Protein AF-P75162-F1 (afdb_monomer)

Organism: Mycoplasma pneumoniae (strain ATCC 29342 / M129 / Subtype 1) (NCBI:txid272634)

Radius of gyration: 34.62 Å; Cα contacts (8 Å, |Δi|>4): 437; chains: 1; bounding box: 95×52×72 Å

InterPro domains:
  IPR058987 MPN635, N-terminal domain [PF25856] (25-117)

Mean predicted aligned error: 15.31 Å

Secondary structure (DSSP, 8-state):
-------------------S--HHHHHHHHTTBGGG-SSEEEEEE-SSEEEEEESS-S-EEEEETTEEEEEETT-SSEEEESS--HHHHHHTTS--SS--HHHHHHHHHHHHHHH-STT-HHHHHHHHHTTTTSTTTGGG-HHHHHHHHHH-SS-EEEEETT-TTHHHHHHHHHTTTGGG-EEEEE-HHHHHHHHTSHHHHTTBHHHHHHHHHHHHHHHHHHHHHHHHHS--------EEPGGG--HHHHHHHHHHHHHHHHHHHHSTT-TTHHHHSEEEEE---SS-SEEEETTTTEEEEEGGGTT-HHHHHHHHHHHHHHHHH-PPTTSHHHHHHHHHHHHHHHHHTT--

Foldseek 3Di:
DDDDPPDPPPPPDDDDDDPPDDPVVVVVQQVQFQVSDPQWAWQWADQQWTKTAGNVLPAEFEAEPRGTAAGDNLARIHIYGDDADPQLVVQVVPVDSHDDCVSCVVSVLVNCLRTQALVSQVVLVSCVVCCVVNVVYLVVDLSSVVSSLLRHPALEEEEAPPDPCRVVLVVLCVVPPVVRYDYDYDHPVSLVVQCPDPSRVCRYSVNVSVVVVVVVVVVVVVVVVVVVVPPPPPPPQPFDDLVPDDPQLVVLVVVLLVVLCVLLVQFPQSVCLNVQAAETETEADPPDQWDADLVNRYIYGYSVCSNPNVSSNVSSQQNSLCNRQVDDPPDPSSVVSVVSSVVSVVVVVVPD

Nearest PDB structures (foldseek):
  4gaa-assembly1_B  TM=5.444E-01  e=4.192E-01  Xenopus laevis
  6aa0-assembly1_B  TM=3.909E-01  e=9.220E+00  Toxoplasma gondii ME49
  7bg0-assembly2_D  TM=3.454E-01  e=9.220E+00  Escherichia coli K-12

pLDDT: mean 85.47, std 13.98, range [37.06, 98.69]

Sequence (352 aa):
MEVDPAEQIEKAGTLITIEGLKKDDYDKAIVNFLALREDLQLLAASPKGDVYRNTSGNGAEIFLNGMKIATDEDFLFSYHIKEPNKKLQRSLNRENKNLPRDCYRENIITILKSNINNRTQTLIDELIDSRDQYDNGEWSFIDVKKLIGLNTNRNILWADSSSKNIEKLIYSLYGMDTKKYEILALNSLQYRSMENDDRLKKQTLMHVSEKLKQQRIEEEAEKIKVKEQKPRKRFEEEDLPIEDLNPIEREGWDWAMEKARELCGFIRGWEKLYEEYQFVLMEKNHKYVGLCYTDQKIIKLSRGILKDEYSLLNTLVHEICHATTNGRDGTKKFERGLTDAFHPLFKLGQSK

Solvent-accessible surface area (backbone atoms only — not comparable to full-atom values): 20036 Å² total; per-residue (Å²): 136,81,77,72,83,72,71,80,73,77,72,87,68,81,92,79,86,81,79,92,71,52,68,70,60,49,58,66,51,45,77,36,31,55,91,70,50,86,50,51,46,82,74,43,73,43,84,52,16,34,37,22,45,54,74,76,72,84,44,12,42,36,24,49,80,48,34,55,40,30,74,39,73,42,31,82,50,18,36,37,38,62,59,76,48,76,61,35,60,62,55,62,81,44,93,60,76,59,58,60,65,87,48,47,49,67,53,53,55,48,26,47,63,66,50,61,41,73,87,38,48,71,63,47,49,52,53,60,75,42,28,84,83,22,44,82,19,60,60,56,35,62,69,48,51,51,53,40,71,75,32,52,91,66,48,55,27,42,34,40,69,77,45,91,56,45,64,63,50,50,55,64,39,62,78,66,74,39,92,65,54,49,79,44,75,29,54,59,71,57,34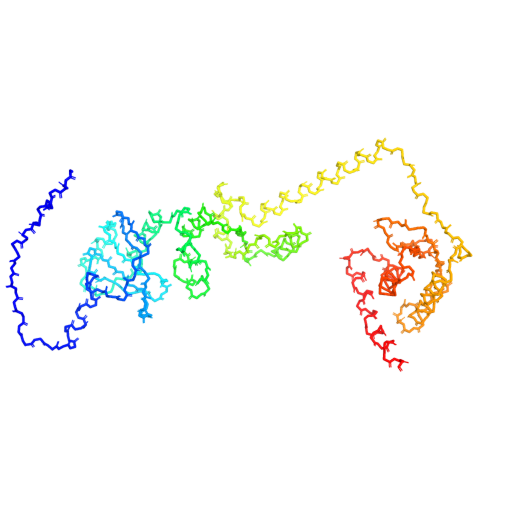,51,58,34,60,74,32,82,88,44,24,72,35,25,44,66,50,45,50,52,53,51,53,50,51,51,53,51,54,52,51,49,53,48,54,58,49,69,76,40,77,80,68,69,75,69,79,50,70,45,65,77,83,76,47,53,75,65,42,41,52,31,48,53,50,50,53,50,50,48,48,52,48,18,72,68,32,90,84,31,66,57,48,65,81,66,34,48,79,41,45,25,61,66,49,98,86,45,63,52,47,59,40,64,89,79,29,36,38,35,40,21,58,74,34,28,84,34,68,68,58,39,52,52,38,51,54,51,35,48,22,30,56,65,48,76,28,55,90,94,30,75,49,23,55,46,39,52,58,67,43,48,66,54,54,58,51,62,72,67,77,115

Structure (mmCIF, N/CA/C/O backbone):
data_AF-P75162-F1
#
_entry.id   AF-P75162-F1
#
loop_
_atom_site.group_PDB
_atom_site.id
_atom_site.type_symbol
_atom_site.label_atom_id
_atom_site.label_alt_id
_atom_site.label_comp_id
_atom_site.label_asym_id
_atom_site.label_entity_id
_atom_site.label_seq_id
_atom_site.pdbx_PDB_ins_code
_atom_site.Cartn_x
_atom_site.Cartn_y
_atom_site.Cartn_z
_atom_site.occupancy
_atom_site.B_iso_or_equiv
_atom_site.auth_seq_id
_atom_site.auth_comp_id
_atom_site.auth_asym_id
_atom_site.auth_atom_id
_atom_site.pdbx_PDB_model_num
ATOM 1 N N . MET A 1 1 ? -19.397 34.156 30.582 1.00 38.72 1 MET A N 1
ATOM 2 C CA . MET A 1 1 ? -20.481 33.564 29.775 1.00 38.72 1 MET A CA 1
ATOM 3 C C . MET A 1 1 ? -20.367 32.067 29.989 1.00 38.72 1 MET A C 1
ATOM 5 O O . MET A 1 1 ? -19.714 31.383 29.214 1.00 38.72 1 MET A O 1
ATOM 9 N N . GLU A 1 2 ? -20.819 31.613 31.156 1.00 41.59 2 GLU A N 1
ATOM 10 C CA . GLU A 1 2 ? -20.817 30.190 31.493 1.00 41.59 2 GLU A CA 1
ATOM 11 C C . GLU A 1 2 ? -21.935 29.542 30.693 1.00 41.59 2 GLU A C 1
ATOM 13 O O . GLU A 1 2 ? -23.072 30.012 30.704 1.00 41.59 2 GLU A O 1
ATOM 18 N N . VAL A 1 3 ? -21.566 28.536 29.911 1.00 39.22 3 VAL A N 1
ATOM 19 C CA . VAL A 1 3 ? -22.523 27.706 29.196 1.00 39.22 3 VAL A CA 1
ATOM 20 C C . VAL A 1 3 ? -23.273 26.934 30.273 1.00 39.22 3 VAL A C 1
ATOM 22 O O . VAL A 1 3 ? -22.677 26.108 30.962 1.00 39.22 3 VAL A O 1
ATOM 25 N N . ASP A 1 4 ? -24.546 27.278 30.448 1.00 41.62 4 ASP A N 1
ATOM 26 C CA . ASP A 1 4 ? -25.516 26.506 31.219 1.00 41.62 4 ASP A CA 1
ATOM 27 C C . ASP A 1 4 ? -25.368 25.034 30.799 1.00 41.62 4 ASP A C 1
ATOM 29 O O . ASP A 1 4 ? -25.390 24.776 29.586 1.00 41.62 4 ASP A O 1
ATOM 33 N N . PRO A 1 5 ? -25.103 24.085 31.719 1.00 41.53 5 PRO A N 1
ATOM 34 C CA . PRO A 1 5 ? -25.033 22.666 31.403 1.00 41.53 5 PRO A CA 1
ATOM 35 C C . PRO A 1 5 ? -26.440 22.209 31.024 1.00 41.53 5 PRO A C 1
ATOM 37 O O . PRO A 1 5 ? -27.164 21.618 31.822 1.00 41.53 5 PRO A O 1
ATOM 40 N N . ALA A 1 6 ? -26.820 22.550 29.795 1.00 44.91 6 ALA A N 1
ATOM 41 C CA . ALA A 1 6 ? -28.087 22.253 29.189 1.00 44.91 6 ALA A CA 1
ATOM 42 C C . ALA A 1 6 ? -28.384 20.783 29.429 1.00 44.91 6 ALA A C 1
ATOM 44 O O . ALA A 1 6 ? -27.637 19.906 28.992 1.00 44.91 6 ALA A O 1
ATOM 45 N N . GLU A 1 7 ? -29.481 20.572 30.149 1.00 45.91 7 GLU A N 1
ATOM 46 C CA . GLU A 1 7 ? -30.349 19.430 29.960 1.00 45.91 7 GLU A CA 1
ATOM 47 C C . GLU A 1 7 ? -29.564 18.118 29.917 1.00 45.91 7 GLU A C 1
ATOM 49 O O . GLU A 1 7 ? -29.448 17.450 28.886 1.00 45.91 7 GLU A O 1
ATOM 54 N N . GLN A 1 8 ? -29.082 17.687 31.088 1.00 45.72 8 GLN A N 1
ATOM 55 C CA . GLN A 1 8 ? -29.139 16.258 31.361 1.00 45.72 8 GLN A CA 1
ATOM 56 C C . GLN A 1 8 ? -30.597 15.858 31.161 1.00 45.72 8 GLN A C 1
ATOM 58 O O . GLN A 1 8 ? -31.434 16.033 32.041 1.00 45.72 8 GLN A O 1
ATOM 63 N N . ILE A 1 9 ? -30.912 15.399 29.952 1.00 51.38 9 ILE A N 1
ATOM 64 C CA . ILE A 1 9 ? -32.155 14.718 29.656 1.00 51.38 9 ILE A CA 1
ATOM 65 C C . ILE A 1 9 ? -32.158 13.547 30.632 1.00 51.38 9 ILE A C 1
ATOM 67 O O . ILE A 1 9 ? -31.461 12.553 30.410 1.00 51.38 9 ILE A O 1
ATOM 71 N N . GLU A 1 10 ? -32.888 13.695 31.739 1.00 56.22 10 GLU A N 1
ATOM 72 C CA . GLU A 1 10 ? -33.326 12.590 32.573 1.00 56.22 10 GLU A CA 1
ATOM 73 C C . GLU A 1 10 ? -34.096 11.679 31.628 1.00 56.22 10 GLU A C 1
ATOM 75 O O . GLU A 1 10 ? -35.287 11.845 31.361 1.00 56.22 10 GLU A O 1
ATOM 80 N N . LYS A 1 11 ? -33.385 10.736 31.012 1.00 59.56 11 LYS A N 1
ATOM 81 C CA . LYS A 1 11 ? -34.042 9.650 30.318 1.00 59.56 11 LYS A CA 1
ATOM 82 C C . LYS A 1 11 ? -34.781 8.914 31.418 1.00 59.56 11 LYS A C 1
ATOM 84 O O . LYS A 1 11 ? -34.155 8.216 32.211 1.00 59.56 11 LYS A O 1
ATOM 89 N N . ALA A 1 12 ? -36.098 9.100 31.459 1.00 70.25 12 ALA A N 1
ATOM 90 C CA . ALA A 1 12 ? -37.017 8.257 32.198 1.00 70.25 12 ALA A CA 1
ATOM 91 C C . ALA A 1 12 ? -36.898 6.840 31.616 1.00 70.25 12 ALA A C 1
ATOM 93 O O . ALA A 1 12 ? -37.635 6.432 30.722 1.00 70.25 12 ALA A O 1
ATOM 94 N N . GLY A 1 13 ? -35.851 6.136 32.032 1.00 75.06 13 GLY A N 1
ATOM 95 C CA . GLY A 1 13 ? -35.620 4.746 31.709 1.00 75.06 13 GLY A CA 1
ATOM 96 C C . GLY A 1 13 ? -36.446 3.865 32.631 1.00 75.06 13 GLY A C 1
ATOM 97 O O . GLY A 1 13 ? -36.846 4.263 33.724 1.00 75.06 13 GLY A O 1
ATOM 98 N N . THR A 1 14 ? -36.687 2.637 32.201 1.00 84.69 14 THR A N 1
ATOM 99 C CA . THR A 1 14 ? -37.225 1.596 33.074 1.00 84.69 14 THR A CA 1
ATOM 100 C C . THR A 1 14 ? -36.050 0.871 33.719 1.00 84.69 14 THR A C 1
ATOM 102 O O . THR A 1 14 ? -35.217 0.307 33.010 1.00 84.69 14 THR A O 1
ATOM 105 N N . LEU A 1 15 ? -35.965 0.877 35.052 1.00 84.81 15 LEU A N 1
ATOM 106 C CA . LEU A 1 15 ? -35.029 0.008 35.764 1.00 84.81 15 LEU A CA 1
ATOM 107 C C . LEU A 1 15 ? -35.531 -1.434 35.645 1.00 84.81 15 LEU A C 1
ATOM 109 O O . LEU A 1 15 ? -36.609 -1.760 36.138 1.00 84.81 15 LEU A O 1
ATOM 113 N N . ILE A 1 16 ? -34.754 -2.284 34.978 1.00 86.44 16 ILE A N 1
ATOM 114 C CA . ILE A 1 16 ? -35.040 -3.712 34.835 1.00 86.44 16 ILE A CA 1
ATOM 115 C C . ILE A 1 16 ? -33.947 -4.475 35.577 1.00 86.44 16 ILE A C 1
ATOM 117 O O . ILE A 1 16 ? -32.781 -4.426 35.187 1.00 86.44 16 ILE A O 1
ATOM 121 N N . THR A 1 17 ? -34.330 -5.196 36.627 1.00 88.38 17 THR A N 1
ATOM 122 C CA . THR A 1 17 ? -33.437 -6.120 37.331 1.00 88.38 17 THR A CA 1
ATOM 123 C C . THR A 1 17 ? -33.634 -7.519 36.761 1.00 88.38 17 THR A C 1
ATOM 125 O O . THR A 1 17 ? -34.741 -8.054 36.791 1.00 88.38 17 THR A O 1
ATOM 128 N N . ILE A 1 18 ? -32.563 -8.110 36.231 1.00 86.56 18 ILE A N 1
ATOM 129 C CA . ILE A 1 18 ? -32.551 -9.498 35.758 1.00 86.56 18 ILE A CA 1
ATOM 130 C C . ILE A 1 18 ? -31.821 -10.331 36.809 1.00 86.56 18 ILE A C 1
ATOM 132 O O . ILE A 1 18 ? -30.601 -10.247 36.942 1.00 86.56 18 ILE A O 1
ATOM 136 N N . GLU A 1 19 ? -32.572 -11.118 37.572 1.00 90.69 19 GLU A N 1
ATOM 137 C CA . GLU A 1 19 ? -32.028 -11.993 38.612 1.00 90.69 19 GLU A CA 1
ATOM 138 C C . GLU A 1 19 ? -31.729 -13.401 38.073 1.00 90.69 19 GLU A C 1
ATOM 140 O O . GLU A 1 19 ? -32.285 -13.835 37.064 1.00 90.69 19 GLU A O 1
ATOM 145 N N . GLY A 1 20 ? -30.829 -14.129 38.744 1.00 91.75 20 GLY A N 1
ATOM 146 C CA . GLY A 1 20 ? -30.485 -15.515 38.396 1.00 91.75 20 GLY A CA 1
ATOM 147 C C . GLY A 1 20 ? -29.583 -15.690 37.164 1.00 91.75 20 GLY A C 1
ATOM 148 O O . GLY A 1 20 ? -29.377 -16.821 36.721 1.00 91.75 20 GLY A O 1
ATOM 149 N N . LEU A 1 21 ? -29.027 -14.605 36.612 1.00 89.50 21 LEU A N 1
ATOM 150 C CA . LEU A 1 21 ? -28.110 -14.652 35.471 1.00 89.50 21 LEU A CA 1
ATOM 151 C C . LEU A 1 21 ? -26.718 -15.144 35.901 1.00 89.50 21 LEU A C 1
ATOM 153 O O . LEU A 1 21 ? -26.130 -14.632 36.855 1.00 89.50 21 LEU A O 1
ATOM 157 N N . LYS A 1 22 ? -26.155 -16.115 35.174 1.00 93.19 22 LYS A N 1
ATOM 158 C CA . LYS A 1 22 ? -24.768 -16.548 35.390 1.00 93.19 22 LYS A CA 1
ATOM 159 C C . LYS A 1 22 ? -23.799 -15.484 34.880 1.00 93.19 22 LYS A C 1
ATOM 161 O O . LYS A 1 22 ? -24.029 -14.886 33.830 1.00 93.19 22 LYS A O 1
ATOM 166 N N . LYS A 1 23 ? -22.675 -15.309 35.580 1.00 89.88 23 LYS A N 1
ATOM 167 C CA . LYS A 1 23 ? -21.625 -14.355 35.193 1.00 89.88 23 LYS A CA 1
ATOM 168 C C . LYS A 1 23 ? -21.098 -14.615 33.774 1.00 89.88 23 LYS A C 1
ATOM 170 O O . LYS A 1 23 ? -21.017 -13.680 32.990 1.00 89.88 23 LYS A O 1
ATOM 175 N N . ASP A 1 24 ? -20.887 -15.873 33.401 1.00 92.88 24 ASP A N 1
ATOM 176 C CA . ASP A 1 24 ? -20.464 -16.249 32.046 1.00 92.88 24 ASP A CA 1
ATOM 177 C C . ASP A 1 24 ? -21.462 -15.836 30.955 1.00 92.88 24 ASP A C 1
ATOM 179 O O . ASP A 1 24 ? -21.058 -15.439 29.863 1.00 92.88 24 ASP A O 1
ATOM 183 N N . ASP A 1 25 ? -22.767 -15.947 31.221 1.00 91.19 25 ASP A N 1
ATOM 184 C CA . ASP A 1 25 ? -23.801 -15.558 30.257 1.00 91.19 25 ASP A CA 1
ATOM 185 C C . ASP A 1 25 ? -23.877 -14.033 30.134 1.00 91.19 25 ASP A C 1
ATOM 187 O O . ASP A 1 25 ? -24.024 -13.512 29.029 1.00 91.19 25 ASP A O 1
ATOM 191 N N . TYR A 1 26 ? -23.699 -13.320 31.253 1.00 89.06 26 TYR A N 1
ATOM 192 C CA . TYR A 1 26 ? -23.526 -11.870 31.260 1.00 89.06 26 TYR A CA 1
ATOM 193 C C . TYR A 1 26 ? -22.317 -11.459 30.413 1.00 89.06 26 TYR A C 1
ATOM 195 O O . TYR A 1 26 ? -22.475 -10.690 29.472 1.00 89.06 26 TYR A O 1
ATOM 203 N N . ASP A 1 27 ? -21.134 -12.020 30.664 1.00 88.00 27 ASP A N 1
ATOM 204 C CA . ASP A 1 27 ? -19.909 -11.644 29.949 1.00 88.00 27 ASP A CA 1
ATOM 205 C C . ASP A 1 27 ? -20.017 -11.937 28.438 1.00 88.00 27 ASP A C 1
ATOM 207 O O . ASP A 1 27 ? -19.640 -11.105 27.610 1.00 88.00 27 ASP A O 1
ATOM 211 N N . LYS A 1 28 ? -20.651 -13.055 28.052 1.00 88.06 28 LYS A N 1
ATOM 212 C CA . LYS A 1 28 ? -20.974 -13.372 26.644 1.00 88.06 28 LYS A CA 1
ATOM 213 C C . LYS A 1 28 ? -22.002 -12.429 26.018 1.00 88.06 28 LYS A C 1
ATOM 215 O O . LYS A 1 28 ? -22.008 -12.258 24.799 1.00 88.06 28 LYS A O 1
ATOM 220 N N . ALA A 1 29 ? -22.910 -11.864 26.808 1.00 87.94 29 ALA A N 1
ATOM 221 C CA . ALA A 1 29 ? -23.904 -10.921 26.313 1.00 87.94 29 ALA A CA 1
ATOM 222 C C . ALA A 1 29 ? -23.303 -9.523 26.126 1.00 87.94 29 ALA A C 1
ATOM 224 O O . ALA A 1 29 ? -23.567 -8.884 25.107 1.00 87.94 29 ALA A O 1
ATOM 225 N N . ILE A 1 30 ? -22.469 -9.079 27.070 1.00 89.06 30 ILE A N 1
ATOM 226 C CA . ILE A 1 30 ? -21.866 -7.739 27.096 1.00 89.06 30 ILE A CA 1
ATOM 227 C C . ILE A 1 30 ? -21.047 -7.457 25.841 1.00 89.06 30 ILE A C 1
ATOM 229 O O . ILE A 1 30 ? -21.162 -6.369 25.277 1.00 89.06 30 ILE A O 1
ATOM 233 N N . VAL A 1 31 ? -20.308 -8.448 25.331 1.00 89.56 31 VAL A N 1
ATOM 234 C CA . VAL A 1 31 ? -19.498 -8.280 24.113 1.00 89.56 31 VAL A CA 1
ATOM 235 C C . VAL A 1 31 ? -20.316 -7.887 22.875 1.00 89.56 31 VAL A C 1
ATOM 237 O O . VAL A 1 31 ? -19.754 -7.368 21.910 1.00 89.56 31 VAL A O 1
ATOM 240 N N . ASN A 1 32 ? -21.640 -8.087 22.892 1.00 91.81 32 ASN A N 1
ATOM 241 C CA . ASN A 1 32 ? -22.519 -7.721 21.783 1.00 91.81 32 ASN A CA 1
ATOM 242 C C . ASN A 1 32 ? -22.902 -6.238 21.763 1.00 91.81 32 ASN A C 1
ATOM 244 O O . ASN A 1 32 ? -23.465 -5.787 20.768 1.00 91.81 32 ASN A O 1
ATOM 248 N N . PHE A 1 33 ? -22.619 -5.475 22.820 1.00 94.31 33 PHE A N 1
ATOM 249 C CA . PHE A 1 33 ? -23.007 -4.072 22.923 1.00 94.31 33 PHE A CA 1
ATOM 250 C C . PHE A 1 33 ? -21.778 -3.174 22.872 1.00 94.31 33 PHE A C 1
ATOM 252 O O . PHE A 1 33 ? -21.011 -3.111 23.827 1.00 94.31 33 PHE A O 1
ATOM 259 N N . LEU A 1 34 ? -21.628 -2.425 21.779 1.00 95.31 34 LEU A N 1
ATOM 260 C CA . LEU A 1 34 ? -20.497 -1.525 21.537 1.00 95.31 34 LEU A CA 1
ATOM 261 C C . LEU A 1 34 ? -20.262 -0.545 22.694 1.00 95.31 34 LEU A C 1
ATOM 263 O O . LEU A 1 34 ? -19.122 -0.282 23.054 1.00 95.31 34 LEU A O 1
ATOM 267 N N . ALA A 1 35 ? -21.338 -0.031 23.297 1.00 93.88 35 ALA A N 1
ATOM 268 C CA . ALA A 1 35 ? -21.267 0.927 24.402 1.00 93.88 35 ALA A CA 1
ATOM 269 C C . ALA A 1 35 ? -20.601 0.367 25.673 1.00 93.88 35 ALA A C 1
ATOM 271 O O . ALA A 1 35 ? -20.252 1.141 26.558 1.00 93.88 35 ALA A O 1
ATOM 272 N N . LEU A 1 36 ? -20.450 -0.957 25.770 1.00 92.50 36 LEU A N 1
ATOM 273 C CA . LEU A 1 36 ? -19.869 -1.660 26.913 1.00 92.50 36 LEU A CA 1
ATOM 274 C C . LEU A 1 36 ? -18.500 -2.275 26.579 1.00 92.50 36 LEU A C 1
ATOM 276 O O . LEU A 1 36 ? -17.972 -3.060 27.363 1.00 92.50 36 LEU A O 1
ATOM 280 N N . ARG A 1 37 ? -17.936 -1.963 25.404 1.00 92.12 37 ARG A N 1
ATOM 281 C CA . ARG A 1 37 ? -16.643 -2.487 24.955 1.00 92.12 37 ARG A CA 1
ATOM 282 C C . ARG A 1 37 ? -15.512 -1.558 25.357 1.00 92.12 37 ARG A C 1
ATOM 284 O O . ARG A 1 37 ? -15.440 -0.423 24.900 1.00 92.12 37 ARG A O 1
ATOM 291 N N . GLU A 1 38 ? -14.607 -2.083 26.172 1.00 90.75 38 GLU A N 1
ATOM 292 C CA . GLU A 1 38 ? -13.399 -1.382 26.623 1.00 90.75 38 GLU A CA 1
ATOM 293 C C . GLU A 1 38 ? -12.179 -1.692 25.736 1.00 90.75 38 GLU A C 1
ATOM 295 O O . GLU A 1 38 ? -11.212 -0.937 25.707 1.00 90.75 38 GLU A O 1
ATOM 300 N N . ASP A 1 39 ? -12.236 -2.780 24.968 1.00 92.88 39 ASP A N 1
ATOM 301 C CA . ASP A 1 39 ? -11.180 -3.269 24.076 1.00 92.88 39 ASP A CA 1
ATOM 302 C C . ASP A 1 39 ? -11.282 -2.724 22.637 1.00 92.88 39 ASP A C 1
ATOM 304 O O . ASP A 1 39 ? -10.533 -3.132 21.748 1.00 92.88 39 ASP A O 1
ATOM 308 N N . LEU A 1 40 ? -12.204 -1.790 22.388 1.00 95.12 40 LEU A N 1
ATOM 309 C CA . LEU A 1 40 ? -12.386 -1.142 21.091 1.00 95.12 40 LEU A CA 1
ATOM 310 C C . LEU A 1 40 ? -11.985 0.332 21.175 1.00 95.12 40 LEU A C 1
ATOM 312 O O . LEU A 1 40 ? -12.712 1.175 21.699 1.00 95.12 40 LEU A O 1
ATOM 316 N N . GLN A 1 41 ? -10.830 0.664 20.602 1.00 95.06 41 GLN A N 1
ATOM 317 C CA . GLN A 1 41 ? -10.336 2.037 20.532 1.00 95.06 41 GLN A CA 1
ATOM 318 C C . GLN A 1 41 ? -10.881 2.733 19.281 1.00 95.06 41 GLN A C 1
ATOM 320 O O . GLN A 1 41 ? -10.591 2.315 18.162 1.00 95.06 41 GLN A O 1
ATOM 325 N N . LEU A 1 42 ? -11.629 3.825 19.453 1.00 95.88 42 LEU A N 1
ATOM 326 C CA . LEU A 1 42 ? -12.134 4.624 18.333 1.00 95.88 42 LEU A CA 1
ATOM 327 C C . LEU A 1 42 ? -10.975 5.281 17.563 1.00 95.88 42 LEU A C 1
ATOM 329 O O . LEU A 1 42 ? -10.219 6.066 18.134 1.00 95.88 42 LEU A O 1
ATOM 333 N N . LEU A 1 43 ? -10.867 4.990 16.265 1.00 95.88 43 LEU A N 1
ATOM 334 C CA . LEU A 1 43 ? -9.873 5.586 15.364 1.00 95.88 43 LEU A CA 1
ATOM 335 C C . LEU A 1 43 ? -10.457 6.728 14.533 1.00 95.88 43 LEU A C 1
ATOM 337 O O . LEU A 1 43 ? -9.806 7.751 14.330 1.00 95.88 43 LEU A O 1
ATOM 341 N N . ALA A 1 44 ? -11.679 6.551 14.031 1.00 97.19 44 ALA A N 1
ATOM 342 C CA . ALA A 1 44 ? -12.348 7.545 13.205 1.00 97.19 44 ALA A CA 1
ATOM 343 C C . ALA A 1 44 ? -13.866 7.426 13.333 1.00 97.19 44 ALA A C 1
ATOM 345 O O . ALA A 1 44 ? -14.395 6.326 13.492 1.00 97.19 44 ALA A O 1
ATOM 346 N N . ALA A 1 45 ? -14.559 8.560 13.249 1.00 97.44 45 ALA A N 1
ATOM 347 C CA . ALA A 1 45 ? -16.006 8.627 13.359 1.00 97.44 45 ALA A CA 1
ATOM 348 C C . ALA A 1 45 ? -16.617 9.465 12.237 1.00 97.44 45 ALA A C 1
ATOM 350 O O . ALA A 1 45 ? -16.124 10.541 11.892 1.00 97.44 45 ALA A O 1
ATOM 351 N N . SER A 1 46 ? -17.747 8.999 11.713 1.00 97.38 46 SER A N 1
ATOM 352 C CA . SER A 1 46 ? -18.517 9.715 10.696 1.00 97.38 46 SER A CA 1
ATOM 353 C C . SER A 1 46 ? -20.021 9.442 10.840 1.00 97.38 46 SER A C 1
ATOM 355 O O . SER A 1 46 ? -20.411 8.507 11.549 1.00 97.38 46 SER A O 1
ATOM 357 N N . PRO A 1 47 ? -20.891 10.197 10.141 1.00 96.62 47 PRO A N 1
ATOM 358 C CA . PRO A 1 47 ? -22.325 9.898 10.094 1.00 96.62 47 PRO A CA 1
ATOM 359 C C . PRO A 1 47 ? -22.638 8.504 9.532 1.00 96.62 47 PRO A C 1
ATOM 361 O O . PRO A 1 47 ? -23.580 7.860 9.977 1.00 96.62 47 PRO A O 1
ATOM 364 N N . LYS A 1 48 ? -21.820 8.001 8.594 1.00 97.75 48 LYS A N 1
ATOM 365 C CA . LYS A 1 48 ? -21.990 6.660 8.006 1.00 97.75 48 LYS A CA 1
ATOM 366 C C . LYS A 1 48 ? -21.631 5.547 8.985 1.00 97.75 48 LYS A C 1
ATOM 368 O O . LYS A 1 48 ? -22.233 4.472 8.958 1.00 97.75 48 LYS A O 1
ATOM 373 N N . GLY A 1 49 ? -20.661 5.822 9.847 1.00 98.44 49 GLY A N 1
ATOM 374 C CA . GLY A 1 49 ? -20.169 4.883 10.832 1.00 98.44 49 GLY A CA 1
ATOM 375 C C . GLY A 1 49 ? -18.760 5.193 11.305 1.00 98.44 49 GLY A C 1
ATOM 376 O O . GLY A 1 49 ? -18.109 6.135 10.831 1.00 98.44 49 GLY A O 1
ATOM 377 N N . ASP A 1 50 ? -18.316 4.362 12.234 1.00 98.44 50 ASP A N 1
ATOM 378 C CA . ASP A 1 50 ? -17.070 4.526 12.971 1.00 98.44 50 ASP A CA 1
ATOM 379 C C . ASP A 1 50 ? -16.135 3.340 12.727 1.00 98.44 50 ASP A C 1
ATOM 381 O O . ASP A 1 50 ? -16.580 2.232 12.410 1.00 98.44 50 ASP A O 1
ATOM 385 N N . VAL A 1 51 ? -14.839 3.593 12.882 1.00 98.38 51 VAL A N 1
ATOM 386 C CA . VAL A 1 51 ? -13.752 2.625 12.731 1.00 98.38 51 VAL A CA 1
ATOM 387 C C . VAL A 1 51 ? -13.055 2.479 14.074 1.00 98.38 51 VAL A C 1
ATOM 389 O O . VAL A 1 51 ? -12.674 3.481 14.685 1.00 98.38 51 VAL A O 1
ATOM 392 N N . TYR A 1 52 ? -12.868 1.240 14.515 1.00 97.44 52 TYR A N 1
ATOM 393 C CA . TYR A 1 52 ? -12.248 0.904 15.788 1.00 97.44 52 TYR A CA 1
ATOM 394 C C . TYR A 1 52 ? -11.059 -0.028 15.590 1.00 97.44 52 TYR A C 1
ATOM 396 O O . TYR A 1 52 ? -11.119 -0.977 14.806 1.00 97.44 52 TYR A O 1
ATOM 404 N N . ARG A 1 53 ? -10.006 0.187 16.375 1.00 95.31 53 ARG A N 1
ATOM 405 C CA . ARG A 1 53 ? -8.968 -0.818 16.589 1.00 95.31 53 ARG A CA 1
ATOM 406 C C . ARG A 1 53 ? -9.435 -1.780 17.672 1.00 95.31 53 ARG A C 1
ATOM 408 O O . ARG A 1 53 ? -9.818 -1.329 18.751 1.00 95.31 53 ARG A O 1
ATOM 415 N N . ASN A 1 54 ? -9.364 -3.078 17.399 1.00 92.56 54 ASN A N 1
ATOM 416 C CA . ASN A 1 54 ? -9.589 -4.097 18.417 1.00 92.56 54 ASN A CA 1
ATOM 417 C C . ASN A 1 54 ? -8.270 -4.425 19.131 1.00 92.56 54 ASN A C 1
ATOM 419 O O . ASN A 1 54 ? -7.334 -4.918 18.505 1.00 92.56 54 ASN A O 1
ATOM 423 N N . THR A 1 55 ? -8.183 -4.139 20.430 1.00 88.75 55 THR A N 1
ATOM 424 C CA . THR A 1 55 ? -6.980 -4.377 21.244 1.00 88.75 55 THR A CA 1
ATOM 425 C C . THR A 1 55 ? -6.933 -5.779 21.851 1.00 88.75 55 THR A C 1
ATOM 427 O O . THR A 1 55 ? -5.878 -6.183 22.334 1.00 88.75 55 THR A O 1
ATOM 430 N N . SER A 1 56 ? -8.033 -6.541 21.804 1.00 81.81 56 SER A N 1
ATOM 431 C CA . SER A 1 56 ? -8.088 -7.908 22.345 1.00 81.81 56 SER A CA 1
ATOM 432 C C . SER A 1 56 ? -7.518 -8.971 2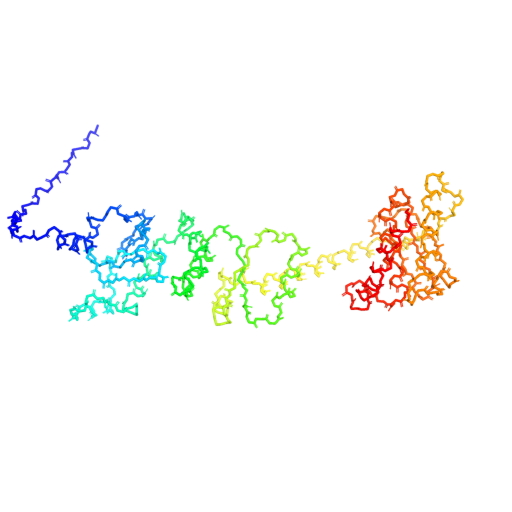1.402 1.00 81.81 56 SER A C 1
ATOM 434 O O . SER A 1 56 ? -7.212 -10.074 21.845 1.00 81.81 56 SER A O 1
ATOM 436 N N . GLY A 1 57 ? -7.372 -8.659 20.108 1.00 73.94 57 GLY A N 1
ATOM 437 C CA . GLY A 1 57 ? -6.884 -9.602 19.093 1.00 73.94 57 GLY A CA 1
ATOM 438 C C . GLY A 1 57 ? -7.909 -10.650 18.636 1.00 73.94 57 GLY A C 1
ATOM 439 O O . GLY A 1 57 ? -7.562 -11.536 17.864 1.00 73.94 57 GLY A O 1
ATOM 440 N N . ASN A 1 58 ? -9.175 -10.546 19.055 1.00 74.88 58 ASN A N 1
ATOM 441 C CA . ASN A 1 58 ? -10.237 -11.519 18.748 1.00 74.88 58 ASN A CA 1
ATOM 442 C C . ASN A 1 58 ? -10.863 -11.368 17.339 1.00 74.88 58 ASN A C 1
ATOM 444 O O . ASN A 1 58 ? -12.029 -11.710 17.136 1.00 74.88 58 ASN A O 1
ATOM 448 N N . GLY A 1 59 ? -10.112 -10.831 16.374 1.00 84.31 59 GLY A N 1
ATOM 449 C CA . GLY A 1 59 ? -10.610 -10.486 15.038 1.00 84.31 59 GLY A CA 1
ATOM 450 C C . GLY A 1 59 ? -11.466 -9.215 15.009 1.00 84.31 59 GLY A C 1
ATOM 451 O O . GLY A 1 59 ? -11.762 -8.607 16.044 1.00 84.31 59 GLY A O 1
ATOM 452 N N . ALA A 1 60 ? -11.859 -8.778 13.814 1.00 94.69 60 ALA A N 1
ATOM 453 C CA . ALA A 1 60 ? -12.718 -7.613 13.681 1.00 94.69 60 ALA A CA 1
ATOM 454 C C . ALA A 1 60 ? -14.178 -7.935 13.989 1.00 94.69 60 ALA A C 1
ATOM 456 O O . ALA A 1 60 ? -14.689 -9.028 13.738 1.00 94.69 60 ALA A O 1
ATOM 457 N N . GLU A 1 61 ? -14.890 -6.933 14.482 1.00 94.81 61 GLU A N 1
ATOM 458 C CA . GLU A 1 61 ? -16.291 -7.046 14.844 1.00 94.81 61 GLU A CA 1
ATOM 459 C C . GLU A 1 61 ? -17.119 -5.977 14.149 1.00 94.81 61 GLU A C 1
ATOM 461 O O . GLU A 1 61 ? -16.727 -4.813 14.040 1.00 94.81 61 GLU A O 1
ATOM 466 N N . ILE A 1 62 ? -18.293 -6.385 13.680 1.00 95.81 62 ILE A N 1
ATOM 467 C CA . ILE A 1 62 ? -19.202 -5.522 12.940 1.00 95.81 62 ILE A CA 1
ATOM 468 C C . ILE A 1 62 ? -20.422 -5.262 13.808 1.00 95.81 62 ILE A C 1
ATOM 470 O O . ILE A 1 62 ? -21.153 -6.186 14.170 1.00 95.81 62 ILE A O 1
ATOM 474 N N . PHE A 1 63 ? -20.657 -3.992 14.106 1.00 96.31 63 PHE A N 1
ATOM 475 C CA . PHE A 1 63 ? -21.796 -3.508 14.866 1.00 96.31 63 PHE A CA 1
ATOM 476 C C . PHE A 1 63 ? -22.756 -2.751 13.952 1.00 96.31 63 PHE A C 1
ATOM 478 O O . PHE A 1 63 ? -22.345 -2.055 13.025 1.00 96.31 63 PHE A O 1
ATOM 485 N N . LEU A 1 64 ? -24.043 -2.835 14.255 1.00 95.31 64 LEU A N 1
ATOM 486 C CA . LEU A 1 64 ? -25.100 -2.029 13.669 1.00 95.31 64 LEU A CA 1
ATOM 487 C C . LEU A 1 64 ? -25.873 -1.355 14.799 1.00 95.31 64 LEU A C 1
ATOM 489 O O . LEU A 1 64 ? -26.449 -2.043 15.639 1.00 95.31 64 LEU A O 1
ATOM 493 N N . ASN A 1 65 ? -25.886 -0.020 14.817 1.00 93.44 65 ASN A N 1
ATOM 494 C CA . ASN A 1 65 ? -26.548 0.775 15.860 1.00 93.44 65 ASN A CA 1
ATOM 495 C C . ASN A 1 65 ? -26.193 0.305 17.285 1.00 93.44 65 ASN A C 1
ATOM 497 O O . ASN A 1 65 ? -27.058 0.134 18.141 1.00 93.44 65 ASN A O 1
ATOM 501 N N . GLY A 1 66 ? -24.904 0.053 17.513 1.00 94.75 66 GLY A N 1
ATOM 502 C CA . GLY A 1 66 ? -24.351 -0.394 18.789 1.00 94.75 66 GLY A CA 1
ATOM 503 C C . GLY A 1 66 ? -24.472 -1.891 19.090 1.00 94.75 66 GLY A C 1
ATOM 504 O O . GLY A 1 66 ? -23.899 -2.324 20.085 1.00 94.75 66 GLY A O 1
ATOM 505 N N . MET A 1 67 ? -25.148 -2.691 18.259 1.00 93.00 67 MET A N 1
ATOM 506 C CA . MET A 1 67 ? -25.297 -4.137 18.464 1.00 93.00 67 MET A CA 1
ATOM 507 C C . MET A 1 67 ? -24.423 -4.937 17.492 1.00 93.00 67 MET A C 1
ATOM 509 O O . MET A 1 67 ? -24.453 -4.689 16.289 1.00 93.00 67 MET A O 1
ATOM 513 N N . LYS A 1 68 ? -23.658 -5.908 17.992 1.00 93.44 68 LYS A N 1
ATOM 514 C CA . LYS A 1 68 ? -22.811 -6.796 17.186 1.00 93.44 68 LYS A CA 1
ATOM 515 C C . LYS A 1 68 ? -23.672 -7.691 16.288 1.00 93.44 68 LYS A C 1
ATOM 517 O O . LYS A 1 68 ? -24.626 -8.305 16.756 1.00 93.44 68 LYS A O 1
ATOM 522 N N . ILE A 1 69 ? -23.319 -7.766 15.006 1.00 92.81 69 ILE A N 1
ATOM 523 C CA . ILE A 1 69 ? -24.032 -8.535 13.966 1.00 92.81 69 ILE A CA 1
ATOM 524 C C . ILE A 1 69 ? -23.133 -9.520 13.204 1.00 92.81 69 ILE A C 1
ATOM 526 O O . ILE A 1 69 ? -23.640 -10.377 12.475 1.00 92.81 69 ILE A O 1
ATOM 530 N N . ALA A 1 70 ? -21.808 -9.373 13.308 1.00 93.00 70 ALA A N 1
ATOM 531 C CA . ALA A 1 70 ? -20.842 -10.292 12.716 1.00 93.00 70 ALA A CA 1
ATOM 532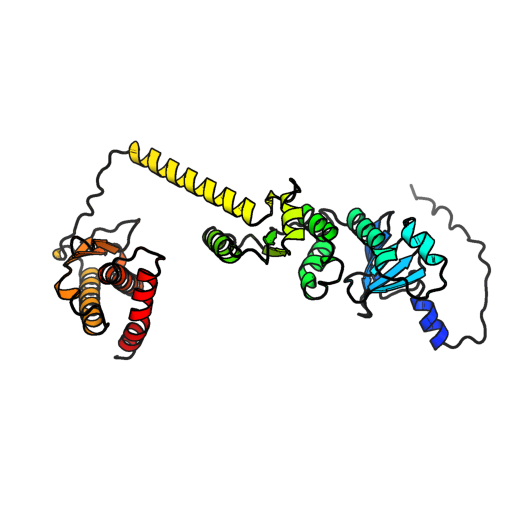 C C . ALA A 1 70 ? -19.452 -10.154 13.357 1.00 93.00 70 ALA A C 1
ATOM 534 O O . ALA A 1 70 ? -19.127 -9.139 13.980 1.00 93.00 70 ALA A O 1
ATOM 535 N N . THR A 1 71 ? -18.630 -11.175 13.141 1.00 92.38 71 THR A N 1
ATOM 536 C CA . THR A 1 71 ? -17.174 -11.165 13.316 1.00 92.38 71 THR A CA 1
ATOM 537 C C . THR A 1 71 ? -16.516 -11.461 11.978 1.00 92.38 71 THR A C 1
ATOM 539 O O . THR A 1 71 ? -17.037 -12.271 11.210 1.00 92.38 71 THR A O 1
ATOM 542 N N . ASP A 1 72 ? -15.382 -10.831 11.707 1.00 93.44 72 ASP A N 1
ATOM 543 C CA . ASP A 1 72 ? -14.636 -10.994 10.467 1.00 93.44 72 ASP A CA 1
ATOM 544 C C . ASP A 1 72 ? -13.131 -11.034 10.770 1.00 93.44 72 ASP A C 1
ATOM 546 O O . ASP A 1 72 ? -12.524 -10.024 11.105 1.00 93.44 72 ASP A O 1
ATOM 550 N N . GLU A 1 73 ? -12.528 -12.220 10.721 1.00 91.94 73 GLU A N 1
ATOM 551 C CA . GLU A 1 73 ? -11.115 -12.406 11.087 1.00 91.94 73 GLU A CA 1
ATOM 552 C C . GLU A 1 73 ? -10.150 -11.828 10.043 1.00 91.94 73 GLU A C 1
ATOM 554 O O . GLU A 1 73 ? -9.020 -11.491 10.386 1.00 91.94 73 GLU A O 1
ATOM 559 N N . ASP A 1 74 ? -10.598 -11.661 8.793 1.00 93.50 74 ASP A N 1
ATOM 560 C CA . ASP A 1 74 ? -9.752 -11.112 7.728 1.00 93.50 74 ASP A CA 1
ATOM 561 C C . ASP A 1 74 ? -9.668 -9.584 7.781 1.00 93.50 74 ASP A C 1
ATOM 563 O O . ASP A 1 74 ? -8.843 -9.009 7.078 1.00 93.50 74 ASP A O 1
ATOM 567 N N . PHE A 1 75 ? -10.534 -8.904 8.538 1.00 96.25 75 PHE A N 1
ATOM 568 C CA . PHE A 1 75 ? -10.495 -7.448 8.648 1.00 96.25 75 PHE A CA 1
ATOM 569 C C . PHE A 1 75 ? -9.542 -6.980 9.743 1.00 96.25 75 PHE A C 1
ATOM 571 O O . PHE A 1 75 ? -9.502 -7.526 10.845 1.00 96.25 75 PHE A O 1
ATOM 578 N N . LEU A 1 76 ? -8.817 -5.907 9.435 1.00 96.00 76 LEU A N 1
ATOM 579 C CA . LEU A 1 76 ? -7.904 -5.244 10.355 1.00 96.00 76 LEU A CA 1
ATOM 580 C C . LEU A 1 76 ? -8.662 -4.452 11.429 1.00 96.00 76 LEU A C 1
ATOM 582 O O . LEU A 1 76 ? -8.242 -4.413 12.588 1.00 96.00 76 LEU A O 1
ATOM 586 N N . PHE A 1 77 ? -9.777 -3.810 11.063 1.00 97.44 77 PHE A N 1
ATOM 587 C CA . PHE A 1 77 ? -10.539 -2.954 11.974 1.00 97.44 77 PHE A CA 1
ATOM 588 C C . PHE A 1 77 ? -11.943 -3.465 12.248 1.00 97.44 77 PHE A C 1
ATOM 590 O O . PHE A 1 77 ? -12.592 -4.081 11.410 1.00 97.44 77 PHE A O 1
ATOM 597 N N . SER A 1 78 ? -12.454 -3.110 13.424 1.00 97.50 78 SER A N 1
ATOM 598 C CA . SER A 1 78 ? -13.865 -3.266 13.771 1.00 97.50 78 SER A CA 1
ATOM 599 C C . SER A 1 78 ? -14.667 -2.045 13.325 1.00 97.50 78 SER A C 1
ATOM 601 O O . SER A 1 78 ? -14.142 -0.932 13.242 1.00 97.50 78 SER A O 1
ATOM 603 N N . TYR A 1 79 ? -15.956 -2.231 13.053 1.00 98.50 79 TYR A N 1
ATOM 604 C CA . TYR A 1 79 ? -16.783 -1.205 12.424 1.00 98.50 79 TYR A CA 1
ATOM 605 C C . TYR A 1 79 ? -18.138 -1.059 13.093 1.00 98.50 79 TYR A C 1
ATOM 607 O O . TYR A 1 79 ? -18.825 -2.042 13.351 1.00 98.50 79 TYR A O 1
ATOM 615 N N . HIS A 1 80 ? -18.570 0.185 13.280 1.00 98.38 80 HIS A N 1
ATOM 616 C CA . HIS A 1 80 ? -19.923 0.506 13.717 1.00 98.38 80 HIS A CA 1
ATOM 617 C C . HIS A 1 80 ? -20.697 1.176 12.589 1.00 98.38 80 HIS A C 1
ATOM 619 O O . HIS A 1 80 ? -20.452 2.330 12.247 1.00 98.38 80 HIS A O 1
ATOM 625 N N . ILE A 1 81 ? -21.650 0.450 12.017 1.00 98.50 81 ILE A N 1
ATOM 626 C CA . ILE A 1 81 ? -22.539 0.928 10.964 1.00 98.50 81 ILE A CA 1
ATOM 627 C C . ILE A 1 81 ? -23.686 1.709 11.610 1.00 98.50 81 ILE A C 1
ATOM 629 O O . ILE A 1 81 ? -24.445 1.155 12.405 1.00 98.50 81 ILE A O 1
ATOM 633 N N . LYS A 1 82 ? -23.824 2.985 11.235 1.00 98.12 82 LYS A N 1
ATOM 634 C CA . LYS A 1 82 ? -24.922 3.870 11.671 1.00 98.12 82 LYS A CA 1
ATOM 635 C C . LYS A 1 82 ? -26.007 4.016 10.606 1.00 98.12 82 LYS A C 1
ATOM 637 O O . LYS A 1 82 ? -27.190 4.097 10.918 1.00 98.12 82 LYS A O 1
ATOM 642 N N . GLU A 1 83 ? -25.611 4.010 9.334 1.00 96.44 83 GLU A N 1
ATOM 643 C CA . GLU A 1 83 ? -26.525 4.130 8.194 1.00 96.44 83 GLU A CA 1
ATOM 644 C C . GLU A 1 83 ? -26.468 2.870 7.311 1.00 96.44 83 GLU A C 1
ATOM 646 O O . GLU A 1 83 ? -25.722 2.835 6.328 1.00 96.44 83 GLU A O 1
ATOM 651 N N . PRO A 1 84 ? -27.230 1.807 7.639 1.00 95.44 84 PRO A N 1
ATOM 652 C CA . PRO A 1 84 ? -27.202 0.563 6.878 1.00 95.44 84 PRO A CA 1
ATOM 653 C C . PRO A 1 84 ? -27.855 0.719 5.499 1.00 95.44 84 PRO A C 1
ATOM 655 O O . PRO A 1 84 ? -28.946 1.273 5.356 1.00 95.44 84 PRO A O 1
ATOM 658 N N . ASN A 1 85 ? -27.232 0.146 4.471 1.00 95.69 85 ASN A N 1
ATOM 659 C CA . ASN A 1 85 ? -27.827 0.064 3.141 1.00 95.69 85 ASN A CA 1
ATOM 660 C C . ASN A 1 85 ? -28.995 -0.950 3.076 1.00 95.69 85 ASN A C 1
ATOM 662 O O . ASN A 1 85 ? -29.176 -1.806 3.945 1.00 95.69 85 ASN A O 1
ATOM 666 N N . LYS A 1 86 ? -29.765 -0.908 1.978 1.00 94.00 86 LYS A N 1
ATOM 667 C CA . LYS A 1 86 ? -30.915 -1.810 1.755 1.00 94.00 86 LYS A CA 1
ATOM 668 C C . LYS A 1 86 ? -30.541 -3.298 1.794 1.00 94.00 86 LYS A C 1
ATOM 670 O O . LYS A 1 86 ? -31.391 -4.122 2.118 1.00 94.00 86 LYS A O 1
ATOM 675 N N . LYS A 1 87 ? -29.304 -3.653 1.421 1.00 93.44 87 LYS A N 1
ATOM 676 C CA . LYS A 1 87 ? -28.828 -5.044 1.416 1.00 93.44 87 LYS A CA 1
ATOM 677 C C . LYS A 1 87 ? -28.688 -5.559 2.847 1.00 93.44 87 LYS A C 1
ATOM 679 O O . LYS A 1 87 ? -29.294 -6.572 3.172 1.00 93.44 87 LYS A O 1
ATOM 684 N N . LEU A 1 88 ? -27.991 -4.812 3.703 1.00 93.31 88 LEU A N 1
ATOM 685 C CA . LEU A 1 88 ? -27.822 -5.146 5.113 1.00 93.31 88 LEU A CA 1
ATOM 686 C C . LEU A 1 88 ? -29.166 -5.174 5.850 1.00 93.31 88 LEU A C 1
ATOM 688 O O . LEU A 1 88 ? -29.448 -6.141 6.548 1.00 93.31 88 LEU A O 1
ATOM 692 N N . GLN A 1 89 ? -30.032 -4.181 5.619 1.00 91.38 89 GLN A N 1
ATOM 693 C CA . GLN A 1 89 ? -31.372 -4.135 6.222 1.00 91.38 89 GLN A CA 1
ATOM 694 C C . GLN A 1 89 ? -32.201 -5.397 5.931 1.00 91.38 89 GLN A C 1
ATOM 696 O O . GLN A 1 89 ? -32.850 -5.929 6.824 1.00 91.38 89 GLN A O 1
ATOM 701 N N . ARG A 1 90 ? -32.163 -5.913 4.693 1.00 87.88 90 ARG A N 1
ATOM 702 C CA . ARG A 1 90 ? -32.890 -7.140 4.314 1.00 87.88 90 ARG A CA 1
ATOM 703 C C . ARG A 1 90 ? -32.309 -8.397 4.956 1.00 87.88 90 ARG A C 1
ATOM 705 O O . ARG A 1 90 ? -33.052 -9.344 5.200 1.00 87.88 90 ARG A O 1
ATOM 712 N N . SER A 1 91 ? -31.002 -8.417 5.202 1.00 86.31 91 SER A N 1
ATOM 713 C CA . SER A 1 91 ? -30.318 -9.568 5.790 1.00 86.31 91 SER A CA 1
ATOM 714 C C . SER A 1 91 ? -30.603 -9.737 7.284 1.00 86.31 91 SER A C 1
ATOM 716 O O . SER A 1 91 ? -30.579 -10.869 7.756 1.00 86.31 91 SER A O 1
ATOM 718 N N . LEU A 1 92 ? -30.932 -8.655 8.002 1.00 81.75 92 LEU A N 1
ATOM 719 C CA . LEU A 1 92 ? -31.256 -8.680 9.440 1.00 81.75 92 LEU A CA 1
ATOM 720 C C . LEU A 1 92 ? -32.555 -9.423 9.769 1.00 81.75 92 LEU A C 1
ATOM 722 O O . LEU A 1 92 ? -32.705 -9.921 10.876 1.00 81.75 92 LEU A O 1
ATOM 726 N N . ASN A 1 93 ? -33.480 -9.545 8.812 1.00 68.44 93 ASN A N 1
ATOM 727 C CA . ASN A 1 93 ? -34.733 -10.284 9.014 1.00 68.44 93 ASN A CA 1
ATOM 728 C C . ASN A 1 93 ? -34.526 -11.806 9.143 1.00 68.44 93 ASN A C 1
ATOM 730 O O . ASN A 1 93 ? -35.488 -12.553 9.295 1.00 68.44 93 ASN A O 1
ATOM 734 N N . ARG A 1 94 ? -33.282 -12.282 9.043 1.00 61.25 94 ARG A N 1
ATOM 735 C CA . ARG A 1 94 ? -32.886 -13.649 9.367 1.00 61.25 94 ARG A CA 1
ATOM 736 C C . ARG A 1 94 ? -32.218 -13.573 10.736 1.00 61.25 94 ARG A C 1
ATOM 738 O O . ARG A 1 94 ? -31.213 -12.883 10.844 1.00 61.25 94 ARG A O 1
ATOM 745 N N . GLU A 1 95 ? -32.717 -14.288 11.744 1.00 59.16 95 GLU A N 1
ATOM 746 C CA . GLU A 1 95 ? -32.157 -14.376 13.116 1.00 59.16 95 GLU A CA 1
ATOM 747 C C . GLU A 1 95 ? -30.710 -14.927 13.193 1.00 59.16 95 GLU A C 1
ATOM 749 O O . GLU A 1 95 ? -30.237 -15.379 14.237 1.00 59.16 95 GLU A O 1
ATOM 754 N N . ASN A 1 96 ? -29.981 -14.941 12.080 1.00 60.97 96 ASN A N 1
ATOM 755 C CA . ASN A 1 96 ? -28.625 -15.432 11.998 1.00 60.97 96 ASN A CA 1
ATOM 756 C C . ASN A 1 96 ? -27.719 -14.568 12.876 1.00 60.97 96 ASN A C 1
ATOM 758 O O . ASN A 1 96 ? -27.526 -13.385 12.610 1.00 60.97 96 ASN A O 1
ATOM 762 N N . LYS A 1 97 ? -27.111 -15.200 13.885 1.00 64.44 97 LYS A N 1
ATOM 763 C CA . LYS A 1 97 ? -26.159 -14.563 14.807 1.00 64.44 97 LYS A CA 1
ATOM 764 C C . LYS A 1 97 ? -24.963 -13.915 14.099 1.00 64.44 97 LYS A C 1
ATOM 766 O O . LYS A 1 97 ? -24.440 -12.936 14.608 1.00 64.44 97 LYS A O 1
ATOM 771 N N . ASN A 1 98 ? -24.551 -14.458 12.949 1.00 77.75 98 ASN A N 1
ATOM 772 C CA . ASN A 1 98 ? -23.466 -13.927 12.128 1.00 77.75 98 ASN A CA 1
ATOM 773 C C . ASN A 1 98 ? -23.930 -13.751 10.681 1.00 77.75 98 ASN A C 1
ATOM 775 O O . ASN A 1 98 ? -24.309 -14.715 10.007 1.00 77.75 98 ASN A O 1
ATOM 779 N N . LEU A 1 99 ? -23.888 -12.512 10.198 1.00 88.31 99 LEU A N 1
ATOM 780 C CA . LEU A 1 99 ? -24.156 -12.196 8.799 1.00 88.31 99 LEU A CA 1
ATOM 781 C C . LEU A 1 99 ? -22.929 -12.500 7.916 1.00 88.31 99 LEU A C 1
ATOM 783 O O . LEU A 1 99 ? -21.805 -12.270 8.348 1.00 88.31 99 LEU A O 1
ATOM 787 N N . PRO A 1 100 ? -23.105 -12.967 6.664 1.00 90.56 100 PRO A N 1
ATOM 788 C CA . PRO A 1 100 ? -21.990 -13.114 5.724 1.00 90.56 100 PRO A CA 1
ATOM 789 C C . PRO A 1 100 ? -21.384 -11.762 5.308 1.00 90.56 100 PRO A C 1
ATOM 791 O O . PRO A 1 100 ? -22.135 -10.797 5.122 1.00 90.56 100 PRO A O 1
ATOM 794 N N . ARG A 1 101 ? -20.069 -11.718 5.019 1.00 93.19 101 ARG A N 1
ATOM 795 C CA . ARG A 1 101 ? -19.338 -10.509 4.561 1.00 93.19 101 ARG A CA 1
ATOM 796 C C . ARG A 1 101 ? -20.033 -9.756 3.438 1.00 93.19 101 ARG A C 1
ATOM 798 O O . ARG A 1 101 ? -20.125 -8.531 3.469 1.00 93.19 101 ARG A O 1
ATOM 805 N N . ASP A 1 102 ? -20.596 -10.479 2.477 1.00 93.06 102 ASP A N 1
ATOM 806 C CA . ASP A 1 102 ? -21.327 -9.904 1.346 1.00 93.06 102 ASP A CA 1
ATOM 807 C C . ASP A 1 102 ? -22.495 -8.976 1.762 1.00 93.06 102 ASP A C 1
ATOM 809 O O . ASP A 1 102 ? -22.845 -8.043 1.033 1.00 93.06 102 ASP A O 1
ATOM 813 N N . CYS A 1 103 ? -23.079 -9.175 2.949 1.00 92.56 103 CYS A N 1
ATOM 814 C CA . CYS A 1 103 ? -24.172 -8.346 3.459 1.00 92.56 103 CYS A CA 1
ATOM 815 C C . CYS A 1 103 ? -23.698 -6.965 3.933 1.00 92.56 103 CYS A C 1
ATOM 817 O O . CYS A 1 103 ? -24.399 -5.976 3.704 1.00 92.56 103 CYS A O 1
ATOM 819 N N . TYR A 1 104 ? -22.528 -6.880 4.576 1.00 94.94 104 TYR A N 1
ATOM 820 C CA . TYR A 1 104 ? -22.024 -5.638 5.174 1.00 94.94 104 TYR A CA 1
ATOM 821 C C . TYR A 1 104 ? -20.860 -4.988 4.415 1.00 94.94 104 TYR A C 1
ATOM 823 O O . TYR A 1 104 ? -20.649 -3.793 4.607 1.00 94.94 104 TYR A O 1
ATOM 831 N N . ARG A 1 105 ? -20.168 -5.697 3.510 1.00 96.75 105 ARG A N 1
ATOM 832 C CA . ARG A 1 105 ? -18.999 -5.214 2.743 1.00 96.75 105 ARG A CA 1
ATOM 833 C C . ARG A 1 105 ? -19.135 -3.778 2.226 1.00 96.75 105 ARG A C 1
ATOM 835 O O . ARG A 1 105 ? -18.276 -2.941 2.478 1.00 96.75 105 ARG A O 1
ATOM 842 N N . GLU A 1 106 ? -20.227 -3.478 1.526 1.00 97.75 106 GLU A N 1
ATOM 843 C CA . GLU A 1 106 ? -20.453 -2.148 0.935 1.00 97.75 106 GLU A CA 1
ATOM 844 C C . GLU A 1 106 ? -20.631 -1.043 1.989 1.00 97.75 106 GLU A C 1
ATOM 846 O O . GLU A 1 106 ? -20.256 0.107 1.759 1.00 97.75 106 GLU A O 1
ATOM 851 N N . ASN A 1 107 ? -21.171 -1.379 3.165 1.00 98.25 107 ASN A N 1
ATOM 852 C CA . ASN A 1 107 ? -21.258 -0.436 4.280 1.00 98.25 107 ASN A CA 1
ATOM 853 C C . ASN A 1 107 ? -19.858 -0.144 4.834 1.00 98.25 107 ASN A C 1
ATOM 855 O O . ASN A 1 107 ? -19.546 1.016 5.074 1.00 98.25 107 ASN A O 1
ATOM 859 N N . ILE A 1 108 ? -18.988 -1.154 4.942 1.00 98.25 108 ILE A N 1
ATOM 860 C CA . ILE A 1 108 ? -17.597 -0.968 5.390 1.00 98.25 108 ILE A CA 1
ATOM 861 C C . ILE A 1 108 ? -16.823 -0.069 4.423 1.00 98.25 108 ILE A C 1
ATOM 863 O O . ILE A 1 108 ? -16.202 0.903 4.845 1.00 98.25 108 ILE A O 1
ATOM 867 N N . ILE A 1 109 ? -16.941 -0.310 3.112 1.00 98.56 109 ILE A N 1
ATOM 868 C CA . ILE A 1 109 ? -16.349 0.565 2.086 1.00 98.56 109 ILE A CA 1
ATOM 869 C C . ILE A 1 109 ? -16.883 1.998 2.223 1.00 98.56 109 ILE A C 1
ATOM 871 O O . ILE A 1 109 ? -16.126 2.956 2.078 1.00 98.56 109 ILE A O 1
ATOM 875 N N . THR A 1 110 ? -18.173 2.163 2.524 1.00 98.56 110 THR A N 1
ATOM 876 C CA . THR A 1 110 ? -18.788 3.483 2.732 1.00 98.56 110 THR A CA 1
ATOM 877 C C . THR A 1 110 ? -18.230 4.187 3.972 1.00 98.56 110 THR A C 1
ATOM 879 O O . THR A 1 110 ? -17.919 5.373 3.889 1.00 98.56 110 THR A O 1
ATOM 882 N N . ILE A 1 111 ? -18.053 3.469 5.086 1.00 98.69 111 ILE A N 1
ATOM 883 C CA . ILE A 1 111 ? -17.447 3.990 6.322 1.00 98.69 111 ILE A CA 1
ATOM 884 C C . ILE A 1 111 ? -15.989 4.386 6.086 1.00 98.69 111 ILE A C 1
ATOM 886 O O . ILE A 1 111 ? -15.560 5.459 6.507 1.00 98.69 111 ILE A O 1
ATOM 890 N N . LEU A 1 112 ? -15.215 3.555 5.387 1.00 98.56 112 LEU A N 1
ATOM 891 C CA . LEU A 1 112 ? -13.835 3.888 5.045 1.00 98.56 112 LEU A CA 1
ATOM 892 C C . LEU A 1 112 ? -13.783 5.135 4.159 1.00 98.56 112 LEU A C 1
ATOM 894 O O . LEU A 1 112 ? -13.014 6.044 4.447 1.00 98.56 112 LEU A O 1
ATOM 898 N N . LYS A 1 113 ? -14.646 5.243 3.140 1.00 98.12 113 LYS A N 1
ATOM 899 C CA . LYS A 1 113 ? -14.734 6.433 2.272 1.00 98.12 113 LYS A CA 1
ATOM 900 C C . LYS A 1 113 ? -15.125 7.710 3.022 1.00 98.12 113 LYS A C 1
ATOM 902 O O . LYS A 1 113 ? -14.695 8.782 2.610 1.00 98.12 113 LYS A O 1
ATOM 907 N N . SER A 1 114 ? -15.938 7.627 4.077 1.00 97.75 114 SER A N 1
ATOM 908 C CA . SER A 1 114 ? -16.334 8.801 4.868 1.00 97.75 114 SER A CA 1
ATOM 909 C C . SER A 1 114 ? -15.302 9.209 5.918 1.00 97.75 114 SER A C 1
ATOM 911 O O . SER A 1 114 ? -15.329 10.356 6.358 1.00 97.75 114 SER A O 1
ATOM 913 N N . ASN A 1 115 ? -14.408 8.301 6.315 1.00 97.88 115 ASN A N 1
ATOM 914 C CA . ASN A 1 115 ? -13.399 8.558 7.339 1.00 97.88 115 ASN A CA 1
ATOM 915 C C . ASN A 1 115 ? -11.999 8.804 6.761 1.00 97.88 115 ASN A C 1
ATOM 917 O O . ASN A 1 115 ? -11.290 9.665 7.274 1.00 97.88 115 ASN A O 1
ATOM 921 N N . ILE A 1 116 ? -11.597 8.107 5.693 1.00 97.38 116 ILE A N 1
ATOM 922 C CA . ILE A 1 116 ? -10.262 8.255 5.103 1.00 97.38 116 ILE A CA 1
ATOM 923 C C . ILE A 1 116 ? -10.160 9.568 4.332 1.00 97.38 116 ILE A C 1
ATOM 925 O O . ILE A 1 116 ? -10.847 9.794 3.336 1.00 97.38 116 ILE A O 1
ATOM 929 N N . ASN A 1 117 ? -9.239 10.410 4.781 1.00 94.69 117 ASN A N 1
ATOM 930 C CA . ASN A 1 117 ? -8.841 11.646 4.127 1.00 94.69 117 ASN A CA 1
ATOM 931 C C . ASN A 1 117 ? -7.360 11.943 4.426 1.00 94.69 117 ASN A C 1
ATOM 933 O O . ASN A 1 117 ? -6.683 11.187 5.123 1.00 94.69 117 ASN A O 1
ATOM 937 N N . ASN A 1 118 ? -6.844 13.066 3.931 1.00 90.31 118 ASN A N 1
ATOM 938 C CA . ASN A 1 118 ? -5.450 13.464 4.136 1.00 90.31 118 ASN A CA 1
ATOM 939 C C . ASN A 1 118 ? -5.032 13.621 5.616 1.00 90.31 118 ASN A C 1
ATOM 941 O O . ASN A 1 118 ? -3.837 13.587 5.902 1.00 90.31 118 ASN A O 1
ATOM 945 N N . ARG A 1 119 ? -5.971 13.765 6.562 1.00 92.38 119 ARG A N 1
ATOM 946 C CA . ARG A 1 119 ? -5.686 13.882 8.005 1.00 92.38 119 ARG A CA 1
ATOM 947 C C . ARG A 1 119 ? -5.651 12.538 8.736 1.00 92.38 119 ARG A C 1
ATOM 949 O O . ARG A 1 119 ? -5.132 12.483 9.843 1.00 92.38 119 ARG A O 1
ATOM 956 N N . THR A 1 120 ? -6.159 11.459 8.144 1.00 94.44 120 THR A N 1
ATOM 957 C CA . THR A 1 120 ? -6.230 10.131 8.781 1.00 94.44 120 THR A CA 1
ATOM 958 C C . THR A 1 120 ? -5.078 9.227 8.345 1.00 94.44 120 THR A C 1
ATOM 960 O O . THR A 1 120 ? -5.302 8.075 7.976 1.00 94.44 120 THR A O 1
ATOM 963 N N . GLN A 1 121 ? -3.845 9.747 8.346 1.00 96.00 121 GLN A N 1
ATOM 964 C CA . GLN A 1 121 ? -2.677 8.979 7.891 1.00 96.00 121 GLN A CA 1
ATOM 965 C C . GLN A 1 121 ? -2.445 7.732 8.735 1.00 96.00 121 GLN A C 1
ATOM 967 O O . GLN A 1 121 ? -2.213 6.684 8.165 1.00 96.00 121 GLN A O 1
ATOM 972 N N . THR A 1 122 ? -2.643 7.796 10.054 1.00 94.00 122 THR A N 1
ATOM 973 C CA . THR A 1 122 ? -2.519 6.624 10.937 1.00 94.00 122 THR A CA 1
ATOM 974 C C . THR A 1 122 ? -3.365 5.439 10.455 1.00 94.00 122 THR A C 1
ATOM 976 O O . THR A 1 122 ? -2.862 4.327 10.358 1.00 94.00 122 THR A O 1
ATOM 979 N N . LEU A 1 123 ? -4.615 5.693 10.048 1.00 95.56 123 LEU A N 1
ATOM 980 C CA . LEU A 1 123 ? -5.502 4.662 9.502 1.00 95.56 123 LEU A CA 1
ATOM 981 C C . LEU A 1 123 ? -5.003 4.127 8.149 1.00 95.56 123 LEU A C 1
ATOM 983 O O . LEU A 1 123 ? -5.101 2.936 7.872 1.00 95.56 123 LEU A O 1
ATOM 987 N N . ILE A 1 124 ? -4.488 5.015 7.296 1.00 97.38 124 ILE A N 1
ATOM 988 C CA . ILE A 1 124 ? -3.945 4.662 5.980 1.00 97.38 124 ILE A CA 1
ATOM 989 C C . ILE A 1 124 ? -2.673 3.819 6.126 1.00 97.38 124 ILE A C 1
ATOM 991 O O . ILE A 1 124 ? -2.535 2.807 5.444 1.00 97.38 124 ILE A O 1
ATOM 995 N N . ASP A 1 125 ? -1.768 4.230 7.007 1.00 96.69 125 ASP A N 1
ATOM 996 C CA . ASP A 1 125 ? -0.495 3.571 7.257 1.00 96.69 125 ASP A CA 1
ATOM 997 C C . ASP A 1 125 ? -0.724 2.179 7.843 1.00 96.69 125 ASP A C 1
ATOM 999 O O . ASP A 1 125 ? -0.167 1.222 7.323 1.00 96.69 125 ASP A O 1
ATOM 1003 N N . GLU A 1 126 ? -1.644 2.023 8.801 1.00 95.62 126 GLU A N 1
ATOM 1004 C CA . GLU A 1 126 ? -2.011 0.704 9.335 1.00 95.62 126 GLU A CA 1
ATOM 1005 C C . GLU A 1 126 ? -2.584 -0.239 8.262 1.00 95.62 126 GLU A C 1
ATOM 1007 O O . GLU A 1 126 ? -2.215 -1.416 8.233 1.00 95.62 126 GLU A O 1
ATOM 1012 N N . LEU A 1 127 ? -3.434 0.266 7.352 1.00 96.06 127 LEU A N 1
ATOM 1013 C CA . LEU A 1 127 ? -3.956 -0.526 6.224 1.00 96.06 127 LEU A CA 1
ATOM 1014 C C . LEU A 1 127 ? -2.847 -0.971 5.271 1.00 96.06 127 LEU A C 1
ATOM 1016 O O . LEU A 1 127 ? -2.912 -2.075 4.735 1.00 96.06 127 LEU A O 1
ATOM 1020 N N . ILE A 1 128 ? -1.858 -0.110 5.020 1.00 95.56 128 ILE A N 1
ATOM 1021 C CA . ILE A 1 128 ? -0.740 -0.434 4.132 1.00 95.56 128 ILE A CA 1
ATOM 1022 C C . ILE A 1 128 ? 0.235 -1.385 4.824 1.00 95.56 128 ILE A C 1
ATOM 1024 O O . ILE A 1 128 ? 0.687 -2.338 4.196 1.00 95.56 128 ILE A O 1
ATOM 1028 N N . ASP A 1 129 ? 0.583 -1.145 6.081 1.00 95.25 129 ASP A N 1
ATOM 1029 C CA . ASP A 1 129 ? 1.618 -1.901 6.788 1.00 95.25 129 ASP A CA 1
ATOM 1030 C C . ASP A 1 129 ? 1.135 -3.303 7.172 1.00 95.25 129 ASP A C 1
ATOM 1032 O O . ASP A 1 129 ? 1.920 -4.248 7.157 1.00 95.25 129 ASP A O 1
ATOM 1036 N N . SER A 1 130 ? -0.169 -3.469 7.413 1.00 93.06 130 SER A N 1
ATOM 1037 C CA . SER A 1 130 ? -0.773 -4.772 7.733 1.00 93.06 130 SER A CA 1
ATOM 1038 C C . SER A 1 130 ? -1.323 -5.503 6.500 1.00 93.06 130 SER A C 1
ATOM 1040 O O . SER A 1 130 ? -1.925 -6.568 6.626 1.00 93.06 130 SER A O 1
ATOM 1042 N N . ARG A 1 131 ? -1.130 -4.957 5.291 1.00 92.25 131 ARG A N 1
ATOM 1043 C CA . ARG A 1 131 ? -1.753 -5.446 4.046 1.00 92.25 131 ARG A CA 1
ATOM 1044 C C . ARG A 1 131 ? -1.486 -6.918 3.726 1.00 92.25 131 ARG A C 1
ATOM 1046 O O . ARG A 1 131 ? -2.337 -7.556 3.122 1.00 92.25 131 ARG A O 1
ATOM 1053 N N . ASP A 1 132 ? -0.303 -7.421 4.081 1.00 89.69 132 ASP A N 1
ATOM 1054 C CA . ASP A 1 132 ? 0.117 -8.790 3.769 1.00 89.69 132 ASP A CA 1
ATOM 1055 C C . ASP A 1 132 ? -0.464 -9.778 4.794 1.00 89.69 132 ASP A C 1
ATOM 1057 O O . ASP A 1 132 ? -0.713 -10.933 4.469 1.00 89.69 132 ASP A O 1
ATOM 1061 N N . GLN A 1 133 ? -0.726 -9.311 6.022 1.00 88.62 133 GLN A N 1
ATOM 1062 C CA . GLN A 1 133 ? -1.394 -10.088 7.067 1.00 88.62 133 GLN A CA 1
ATOM 1063 C C . GLN A 1 133 ? -2.916 -10.151 6.854 1.00 88.62 133 GLN A C 1
ATOM 1065 O O . GLN A 1 133 ? -3.529 -11.161 7.183 1.00 88.62 133 GLN A O 1
ATOM 1070 N N . TYR A 1 134 ? -3.511 -9.092 6.293 1.00 90.75 134 TYR A N 1
ATOM 1071 C CA . TYR A 1 134 ? -4.957 -8.950 6.067 1.00 90.75 134 TYR A CA 1
ATOM 1072 C C . TYR A 1 134 ? -5.289 -8.801 4.571 1.00 90.75 134 TYR A C 1
ATOM 1074 O O . TYR A 1 134 ? -6.091 -7.957 4.157 1.00 90.75 134 TYR A O 1
ATOM 1082 N N . ASP A 1 135 ? -4.656 -9.612 3.723 1.00 89.50 135 ASP A N 1
ATOM 1083 C CA . ASP A 1 135 ? -4.765 -9.522 2.262 1.00 89.50 135 ASP A CA 1
ATOM 1084 C C . ASP A 1 135 ? -6.184 -9.825 1.736 1.00 89.50 135 ASP A C 1
ATOM 1086 O O . ASP A 1 135 ? -6.623 -9.226 0.746 1.00 89.50 135 ASP A O 1
ATOM 1090 N N . ASN A 1 136 ? -6.926 -10.684 2.444 1.00 93.38 136 ASN A N 1
ATOM 1091 C CA . ASN A 1 136 ? -8.339 -11.009 2.217 1.00 93.38 136 ASN A CA 1
ATOM 1092 C C . ASN A 1 136 ? -9.314 -10.019 2.886 1.00 93.38 136 ASN A C 1
ATOM 1094 O O . ASN A 1 136 ? -10.529 -10.093 2.669 1.00 93.38 136 ASN A O 1
ATOM 1098 N N . GLY A 1 137 ? -8.788 -9.066 3.656 1.00 94.56 137 GLY A N 1
ATOM 1099 C CA . GLY A 1 137 ? -9.531 -8.051 4.389 1.00 94.56 137 GLY A CA 1
ATOM 1100 C C . GLY A 1 137 ? -9.915 -6.833 3.562 1.00 94.56 137 GLY A C 1
ATOM 1101 O O . GLY A 1 137 ? -10.279 -6.920 2.386 1.00 94.56 137 GLY A O 1
ATOM 1102 N N . GLU A 1 138 ? -9.808 -5.655 4.175 1.00 96.25 138 GLU A N 1
ATOM 1103 C CA . GLU A 1 138 ? -10.051 -4.356 3.551 1.00 96.25 138 GLU A CA 1
ATOM 1104 C C . GLU A 1 138 ? -9.139 -4.150 2.337 1.00 96.25 138 GLU A C 1
ATOM 1106 O O . GLU A 1 138 ? -9.573 -3.614 1.313 1.00 96.25 138 GLU A O 1
ATOM 1111 N N . TRP A 1 139 ? -7.891 -4.630 2.420 1.00 94.75 139 TRP A N 1
ATOM 1112 C CA . TRP A 1 139 ? -6.898 -4.521 1.350 1.00 94.75 139 TRP A CA 1
ATOM 1113 C C . TRP A 1 139 ? -7.295 -5.279 0.073 1.00 94.75 139 TRP A C 1
ATOM 1115 O O . TRP A 1 139 ? -6.877 -4.922 -1.039 1.00 94.75 139 TRP A O 1
ATOM 1125 N N . SER A 1 140 ? -8.159 -6.292 0.185 1.00 94.06 140 SER A N 1
ATOM 1126 C CA . SER A 1 140 ? -8.696 -7.007 -0.977 1.00 94.06 140 SER A CA 1
ATOM 1127 C C . SER A 1 140 ? -9.566 -6.100 -1.863 1.00 94.06 140 SER A C 1
ATOM 1129 O O . SER A 1 140 ? -9.684 -6.322 -3.075 1.00 94.06 140 SER A O 1
ATOM 1131 N N . PHE A 1 141 ? -10.151 -5.035 -1.299 1.00 95.31 141 PHE A N 1
ATOM 1132 C CA . PHE A 1 141 ? -11.084 -4.161 -2.000 1.00 95.31 141 PHE A CA 1
ATOM 1133 C C . PHE A 1 141 ? -10.350 -3.111 -2.838 1.00 95.31 141 PHE A C 1
ATOM 1135 O O . PHE A 1 141 ? -9.618 -2.261 -2.332 1.00 95.31 141 PHE A O 1
ATOM 1142 N N . ILE A 1 142 ? -10.621 -3.103 -4.148 1.00 94.94 142 ILE A N 1
ATOM 1143 C CA . ILE A 1 142 ? -10.059 -2.096 -5.058 1.00 94.94 142 ILE A CA 1
ATOM 1144 C C . ILE A 1 142 ? -10.448 -0.669 -4.649 1.00 94.94 142 ILE A C 1
ATOM 1146 O O . ILE A 1 142 ? -9.626 0.237 -4.742 1.00 94.94 142 ILE A O 1
ATOM 1150 N N . ASP A 1 143 ? -11.664 -0.465 -4.137 1.00 96.25 143 ASP A N 1
ATOM 1151 C CA . ASP A 1 143 ? -12.108 0.824 -3.605 1.00 96.25 143 ASP A CA 1
ATOM 1152 C C . ASP A 1 143 ? -11.220 1.333 -2.467 1.00 96.25 143 ASP A C 1
ATOM 1154 O O . ASP A 1 143 ? -10.917 2.523 -2.432 1.00 96.25 143 ASP A O 1
ATOM 1158 N N . VAL A 1 144 ? -10.777 0.443 -1.573 1.00 96.75 144 VAL A N 1
ATOM 1159 C CA . VAL A 1 144 ? -9.897 0.790 -0.448 1.00 96.75 144 VAL A CA 1
ATOM 1160 C C . VAL A 1 144 ? -8.508 1.151 -0.962 1.00 96.75 144 VAL A C 1
ATOM 1162 O O . VAL A 1 144 ? -7.988 2.206 -0.615 1.00 96.75 144 VAL A O 1
ATOM 1165 N N . LYS A 1 145 ? -7.942 0.361 -1.881 1.00 96.19 145 LYS A N 1
ATOM 1166 C CA . LYS A 1 145 ? -6.650 0.671 -2.520 1.00 96.19 145 LYS A CA 1
ATOM 1167 C C . LYS A 1 145 ? -6.663 2.018 -3.248 1.00 96.19 145 LYS A C 1
ATOM 1169 O O . LYS A 1 145 ? -5.730 2.805 -3.106 1.00 96.19 145 LYS A O 1
ATOM 1174 N N . LYS A 1 146 ? -7.737 2.321 -3.988 1.00 96.81 146 LYS A N 1
ATOM 1175 C CA . LYS A 1 146 ? -7.924 3.627 -4.644 1.00 96.81 146 LYS A CA 1
ATOM 1176 C C . LYS A 1 146 ? -8.006 4.760 -3.626 1.00 96.81 146 LYS A C 1
ATOM 1178 O O . LYS A 1 146 ? -7.363 5.790 -3.793 1.00 96.81 146 LYS A O 1
ATOM 1183 N N . LEU A 1 147 ? -8.800 4.565 -2.577 1.00 96.62 147 LEU A N 1
ATOM 1184 C CA . LEU A 1 147 ? -8.983 5.534 -1.503 1.00 96.62 147 LEU A CA 1
ATOM 1185 C C . LEU A 1 147 ? -7.660 5.839 -0.784 1.00 96.62 147 LEU A C 1
ATOM 1187 O O . LEU A 1 147 ? -7.367 7.006 -0.538 1.00 96.62 147 LEU A O 1
ATOM 1191 N N . ILE A 1 148 ? -6.841 4.816 -0.535 1.00 96.06 148 ILE A N 1
ATOM 1192 C CA . ILE A 1 148 ? -5.486 4.944 0.008 1.00 96.06 148 ILE A CA 1
ATOM 1193 C C . ILE A 1 148 ? -4.584 5.716 -0.956 1.00 96.06 148 ILE A C 1
ATOM 1195 O O . ILE A 1 148 ? -4.001 6.718 -0.554 1.00 96.06 148 ILE A O 1
ATOM 1199 N N . GLY A 1 149 ? -4.524 5.330 -2.235 1.00 94.81 149 GLY A N 1
ATOM 1200 C CA . GLY A 1 149 ? -3.691 6.015 -3.233 1.00 94.81 149 GLY A CA 1
ATOM 1201 C C . GLY A 1 149 ? -4.010 7.509 -3.384 1.00 94.81 149 GLY A C 1
ATOM 1202 O O . GLY A 1 149 ? -3.113 8.316 -3.618 1.00 94.81 149 GLY A O 1
ATOM 1203 N N . LEU A 1 150 ? -5.274 7.902 -3.194 1.00 95.69 150 LEU A N 1
ATOM 1204 C CA . LEU A 1 150 ? -5.702 9.303 -3.261 1.00 95.69 150 LEU A CA 1
ATOM 1205 C C . LEU A 1 150 ? -5.386 10.126 -2.003 1.00 95.69 150 LEU A C 1
ATOM 1207 O O . LEU A 1 150 ? -5.375 11.352 -2.097 1.00 95.69 150 LEU A O 1
ATOM 1211 N N . ASN A 1 151 ? -5.173 9.489 -0.848 1.00 96.56 151 ASN A N 1
ATOM 1212 C CA . ASN A 1 151 ? -5.086 10.183 0.444 1.00 96.56 151 ASN A CA 1
ATOM 1213 C C . ASN A 1 151 ? -3.787 9.937 1.215 1.00 96.56 151 ASN A C 1
ATOM 1215 O O . ASN A 1 151 ? -3.538 10.645 2.187 1.00 96.56 151 ASN A O 1
ATOM 1219 N N . THR A 1 152 ? -2.977 8.955 0.827 1.00 95.19 152 THR A N 1
ATOM 1220 C CA . THR A 1 152 ? -1.702 8.656 1.486 1.00 95.19 152 THR A CA 1
ATOM 1221 C C . THR A 1 152 ? -0.654 9.736 1.218 1.00 95.19 152 THR A C 1
ATOM 1223 O O . THR A 1 152 ? -0.541 10.254 0.106 1.00 95.19 152 THR A O 1
ATOM 1226 N N . ASN A 1 153 ? 0.147 10.044 2.236 1.00 92.56 153 ASN A N 1
ATOM 1227 C CA . ASN A 1 153 ? 1.350 10.866 2.096 1.00 92.56 153 ASN A CA 1
ATOM 1228 C C . ASN A 1 153 ? 2.571 10.049 1.641 1.00 92.56 153 ASN A C 1
ATOM 1230 O O . ASN A 1 153 ? 3.631 10.622 1.383 1.00 92.56 153 ASN A O 1
ATOM 1234 N N . ARG A 1 154 ? 2.445 8.720 1.543 1.00 91.31 154 ARG A N 1
ATOM 1235 C CA . ARG A 1 154 ? 3.504 7.849 1.032 1.00 91.31 154 ARG A CA 1
ATOM 1236 C C . ARG A 1 154 ? 3.588 7.993 -0.479 1.00 91.31 154 ARG A C 1
ATOM 1238 O O . ARG A 1 154 ? 2.590 8.024 -1.197 1.00 91.31 154 ARG A O 1
ATOM 1245 N N . ASN A 1 155 ? 4.810 8.032 -0.981 1.00 88.62 155 ASN A N 1
ATOM 1246 C CA . ASN A 1 155 ? 5.078 8.008 -2.410 1.00 88.62 155 ASN A CA 1
ATOM 1247 C C . ASN A 1 155 ? 4.895 6.576 -2.928 1.00 88.62 155 ASN A C 1
ATOM 1249 O O . ASN A 1 155 ? 5.859 5.832 -3.081 1.00 88.62 155 ASN A O 1
ATOM 1253 N N . ILE A 1 156 ? 3.654 6.171 -3.166 1.00 90.88 156 ILE A N 1
ATOM 1254 C CA . ILE A 1 156 ? 3.339 4.816 -3.624 1.00 90.88 156 ILE A CA 1
ATOM 1255 C C . ILE A 1 156 ? 3.397 4.740 -5.150 1.00 90.88 156 ILE A C 1
ATOM 1257 O O . ILE A 1 156 ? 2.876 5.617 -5.845 1.00 90.88 156 ILE A O 1
ATOM 1261 N N . LEU A 1 157 ? 3.984 3.657 -5.660 1.00 91.06 157 LEU A N 1
ATOM 1262 C CA . LEU A 1 157 ? 3.841 3.224 -7.045 1.00 91.06 157 LEU A CA 1
ATOM 1263 C C . LEU A 1 157 ? 3.093 1.899 -7.124 1.00 91.06 157 LEU A C 1
ATOM 1265 O O . LEU A 1 157 ? 3.532 0.884 -6.589 1.00 91.06 157 LEU A O 1
ATOM 1269 N N . TRP A 1 158 ? 1.982 1.897 -7.850 1.00 94.00 158 TRP A N 1
ATOM 1270 C CA . TRP A 1 158 ? 1.218 0.689 -8.131 1.00 94.00 158 TRP A CA 1
ATOM 1271 C C . TRP A 1 158 ? 1.871 -0.084 -9.267 1.00 94.00 158 TRP A C 1
ATOM 1273 O O . TRP A 1 158 ? 2.098 0.479 -10.338 1.00 94.00 158 TRP A O 1
ATOM 1283 N N . ALA A 1 159 ? 2.139 -1.369 -9.069 1.00 92.19 159 ALA A N 1
ATOM 1284 C CA . ALA A 1 159 ? 2.734 -2.236 -10.079 1.00 92.19 159 ALA A CA 1
ATOM 1285 C C . ALA A 1 159 ? 1.835 -3.439 -10.378 1.00 92.19 159 ALA A C 1
ATOM 1287 O O . ALA A 1 159 ? 1.242 -4.016 -9.470 1.00 92.19 159 ALA A O 1
ATOM 1288 N N . ASP A 1 160 ? 1.742 -3.832 -11.648 1.00 92.62 160 ASP A N 1
ATOM 1289 C CA . ASP A 1 160 ? 1.068 -5.073 -12.034 1.00 92.62 160 ASP A CA 1
ATOM 1290 C C . ASP A 1 160 ? 1.971 -6.266 -11.705 1.00 92.62 160 ASP A C 1
ATOM 1292 O O . ASP A 1 160 ? 2.996 -6.470 -12.361 1.00 92.62 160 ASP A O 1
ATOM 1296 N N . SER A 1 161 ? 1.574 -7.066 -10.715 1.00 87.94 161 SER A N 1
ATOM 1297 C CA . SER A 1 161 ? 2.306 -8.255 -10.269 1.00 87.94 161 SER A CA 1
ATOM 1298 C C . SER A 1 161 ? 2.459 -9.313 -11.360 1.00 87.94 161 SER A C 1
ATOM 1300 O O . SER A 1 161 ? 3.357 -10.145 -11.289 1.00 87.94 161 SER A O 1
ATOM 1302 N N . SER A 1 162 ? 1.599 -9.284 -12.380 1.00 87.38 162 SER A N 1
ATOM 1303 C CA . SER A 1 162 ? 1.622 -10.233 -13.497 1.00 87.38 162 SER A CA 1
ATOM 1304 C C . SER A 1 162 ? 2.419 -9.715 -14.701 1.00 87.38 162 SER A C 1
ATOM 1306 O O . SER A 1 162 ? 2.558 -10.418 -15.707 1.00 87.38 162 SER A O 1
ATOM 1308 N N . SER A 1 163 ? 2.948 -8.487 -14.639 1.00 83.75 163 SER A N 1
ATOM 1309 C CA . SER A 1 163 ? 3.707 -7.898 -15.742 1.00 83.75 163 SER A CA 1
ATOM 1310 C C . SER A 1 163 ? 5.105 -8.499 -15.839 1.00 83.75 163 SER A C 1
ATOM 1312 O O . SER A 1 163 ? 5.949 -8.302 -14.971 1.00 83.75 163 SER A O 1
ATOM 1314 N N . LYS A 1 164 ? 5.413 -9.129 -16.978 1.00 78.50 164 LYS A N 1
ATOM 1315 C CA . LYS A 1 164 ? 6.766 -9.636 -17.290 1.00 78.50 164 LYS A CA 1
ATOM 1316 C C . LYS A 1 164 ? 7.838 -8.542 -17.336 1.00 78.50 164 LYS A C 1
ATOM 1318 O O . LYS A 1 164 ? 9.024 -8.841 -17.287 1.00 78.50 164 LYS A O 1
ATOM 1323 N N . ASN A 1 165 ? 7.427 -7.282 -17.472 1.00 77.19 165 ASN A N 1
ATOM 1324 C CA . ASN A 1 165 ? 8.334 -6.142 -17.531 1.00 77.19 165 ASN A CA 1
ATOM 1325 C C . ASN A 1 165 ? 8.544 -5.482 -16.162 1.00 77.19 165 ASN A C 1
ATOM 1327 O O . ASN A 1 165 ? 9.300 -4.515 -16.102 1.00 77.19 165 ASN A O 1
ATOM 1331 N N . ILE A 1 166 ? 7.893 -5.960 -15.090 1.00 78.44 166 ILE A N 1
ATOM 1332 C CA . ILE A 1 166 ? 7.940 -5.312 -13.773 1.00 78.44 166 ILE A CA 1
ATOM 1333 C C . ILE A 1 166 ? 9.379 -5.120 -13.289 1.00 78.44 166 ILE A C 1
ATOM 1335 O O . ILE A 1 166 ? 9.753 -3.999 -12.969 1.00 78.44 166 ILE A O 1
ATOM 1339 N N . GLU A 1 167 ? 10.220 -6.155 -13.354 1.00 73.94 167 GLU A N 1
ATOM 1340 C CA . GLU A 1 167 ? 11.627 -6.078 -12.945 1.00 73.94 167 GLU A CA 1
ATOM 1341 C C . GLU A 1 167 ? 12.384 -5.018 -13.743 1.00 73.94 167 GLU A C 1
ATOM 1343 O O . GLU A 1 167 ? 13.036 -4.153 -13.170 1.00 73.94 167 GLU A O 1
ATOM 1348 N N . LYS A 1 168 ? 12.246 -5.022 -15.075 1.00 73.75 168 LYS A N 1
ATOM 1349 C CA . LYS A 1 168 ? 12.904 -4.043 -15.950 1.00 73.75 168 LYS A CA 1
ATOM 1350 C C . LYS A 1 168 ? 12.485 -2.608 -15.619 1.00 73.75 168 LYS A C 1
ATOM 1352 O O . LYS A 1 168 ? 13.328 -1.713 -15.633 1.00 73.75 168 LYS A O 1
ATOM 1357 N N . LEU A 1 169 ? 11.199 -2.392 -15.337 1.00 73.56 169 LEU A N 1
ATOM 1358 C CA . LEU A 1 169 ? 10.673 -1.087 -14.939 1.00 73.56 169 LEU A CA 1
ATOM 1359 C C . LEU A 1 169 ? 11.242 -0.679 -13.574 1.00 73.56 169 LEU A C 1
ATOM 1361 O O . LEU A 1 169 ? 11.782 0.416 -13.446 1.00 73.56 169 LEU A O 1
ATOM 1365 N N . ILE A 1 170 ? 1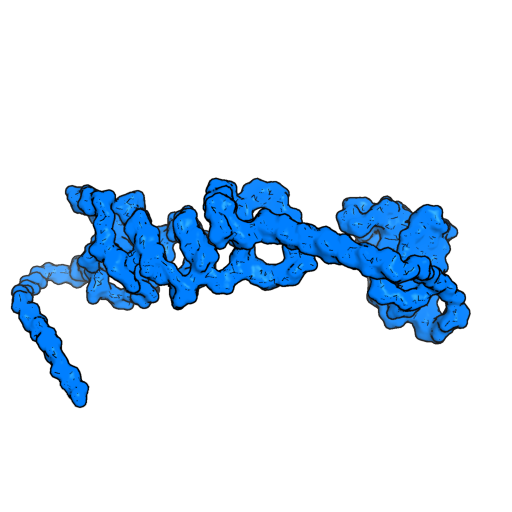1.234 -1.585 -12.598 1.00 72.12 170 ILE A N 1
ATOM 1366 C CA . ILE A 1 170 ? 11.801 -1.370 -11.263 1.00 72.12 170 ILE A CA 1
ATOM 1367 C C . ILE A 1 170 ? 13.305 -1.052 -11.328 1.00 72.12 170 ILE A C 1
ATOM 1369 O O . ILE A 1 170 ? 13.751 -0.086 -10.717 1.00 72.12 170 ILE A O 1
ATOM 1373 N N . TYR A 1 171 ? 14.096 -1.788 -12.113 1.00 69.19 171 TYR A N 1
ATOM 1374 C CA . TYR A 1 171 ? 15.520 -1.494 -12.312 1.00 69.19 171 TYR A CA 1
ATOM 1375 C C . TYR A 1 171 ? 15.742 -0.128 -12.960 1.00 69.19 171 TYR A C 1
ATOM 1377 O O . TYR A 1 171 ? 16.631 0.615 -12.544 1.00 69.19 171 TYR A O 1
ATOM 1385 N N . SER A 1 172 ? 14.918 0.229 -13.952 1.00 66.81 172 SER A N 1
ATOM 1386 C CA . SER A 1 172 ? 14.995 1.554 -14.571 1.00 66.81 172 SER A CA 1
ATOM 1387 C C . SER A 1 172 ? 14.668 2.679 -13.587 1.00 66.81 172 SER A C 1
ATOM 1389 O O . SER A 1 172 ? 15.235 3.761 -13.710 1.00 66.81 172 SER A O 1
ATOM 1391 N N . LEU A 1 173 ? 13.825 2.402 -12.585 1.00 67.38 173 LEU A N 1
ATOM 1392 C CA . LEU A 1 173 ? 13.526 3.315 -11.489 1.00 67.38 173 LEU A CA 1
ATOM 1393 C C . LEU A 1 173 ? 14.678 3.416 -10.482 1.00 67.38 173 LEU A C 1
ATOM 1395 O O . LEU A 1 173 ? 15.101 4.528 -10.182 1.00 67.38 173 LEU A O 1
ATOM 1399 N N . TYR A 1 174 ? 15.237 2.297 -10.005 1.00 64.00 174 TYR A N 1
ATOM 1400 C CA . TYR A 1 174 ? 16.314 2.311 -8.999 1.00 64.00 174 TYR A CA 1
ATOM 1401 C C . TYR A 1 174 ? 17.528 3.154 -9.412 1.00 64.00 174 TYR A C 1
ATOM 1403 O O . TYR A 1 174 ? 18.153 3.784 -8.560 1.00 64.00 174 TYR A O 1
ATOM 1411 N N . GLY A 1 175 ? 17.830 3.224 -10.712 1.00 58.47 175 GLY A N 1
ATOM 1412 C CA . GLY A 1 175 ? 18.892 4.080 -11.247 1.00 58.47 175 GLY A CA 1
ATOM 1413 C C . GLY A 1 175 ? 18.630 5.594 -11.163 1.00 58.47 175 GLY A C 1
ATOM 1414 O O . GLY A 1 175 ? 19.517 6.363 -11.520 1.00 58.47 175 GLY A O 1
ATOM 1415 N N . MET A 1 176 ? 17.445 6.040 -10.723 1.00 59.19 176 MET A N 1
ATOM 1416 C CA . MET A 1 176 ? 16.981 7.438 -10.788 1.00 59.19 176 MET A CA 1
ATOM 1417 C C . MET A 1 176 ? 16.695 8.082 -9.415 1.00 59.19 176 MET A C 1
ATOM 1419 O O . MET A 1 176 ? 15.879 8.996 -9.326 1.00 59.19 176 MET A O 1
ATOM 1423 N N . ASP A 1 177 ? 17.345 7.626 -8.336 1.00 56.78 177 ASP A N 1
ATOM 1424 C CA . ASP A 1 177 ? 17.111 8.112 -6.957 1.00 56.78 177 ASP 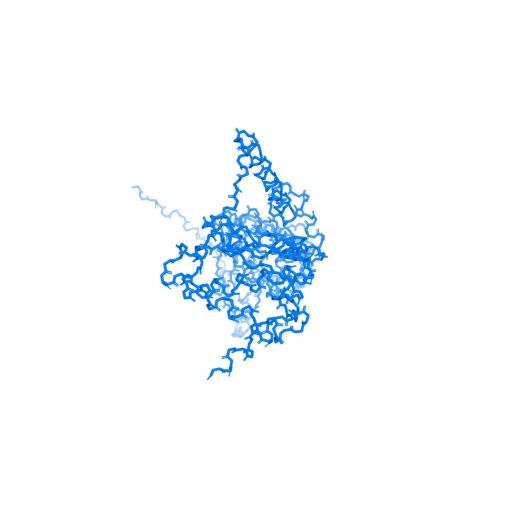A CA 1
ATOM 1425 C C . ASP A 1 177 ? 15.668 7.865 -6.462 1.00 56.78 177 ASP A C 1
ATOM 1427 O O . ASP A 1 177 ? 15.029 8.668 -5.775 1.00 56.78 177 ASP A O 1
ATOM 1431 N N . THR A 1 178 ? 15.118 6.699 -6.810 1.00 53.75 178 THR A N 1
ATOM 1432 C CA . THR A 1 178 ? 13.766 6.285 -6.408 1.00 53.75 178 THR A CA 1
ATOM 1433 C C . THR A 1 178 ? 13.716 5.647 -5.028 1.00 53.75 178 THR A C 1
ATOM 1435 O O . THR A 1 178 ? 12.699 5.046 -4.693 1.00 53.75 178 THR A O 1
ATOM 1438 N N . LYS A 1 179 ? 14.723 5.871 -4.165 1.00 54.56 179 LYS A N 1
ATOM 1439 C CA . LYS A 1 179 ? 14.576 5.668 -2.705 1.00 54.56 179 LYS A CA 1
ATOM 1440 C C . LYS A 1 179 ? 13.335 6.383 -2.141 1.00 54.56 179 LYS A C 1
ATOM 1442 O O . LYS A 1 179 ? 12.922 6.121 -1.020 1.00 54.56 179 LYS A O 1
ATOM 1447 N N . LYS A 1 180 ? 12.741 7.274 -2.938 1.00 72.62 180 LYS A N 1
ATOM 1448 C CA . LYS A 1 180 ? 11.491 7.975 -2.694 1.00 72.62 180 LYS A CA 1
ATOM 1449 C C . LYS A 1 180 ? 10.235 7.119 -2.813 1.00 72.62 180 LYS A C 1
ATOM 1451 O O . LYS A 1 180 ? 9.281 7.530 -2.175 1.00 72.62 180 LYS A O 1
ATOM 1456 N N . TYR A 1 181 ? 10.188 6.033 -3.595 1.00 82.50 181 TYR A N 1
ATOM 1457 C CA . TYR A 1 181 ? 8.933 5.318 -3.870 1.00 82.50 181 TYR A CA 1
ATOM 1458 C C . TYR A 1 181 ? 8.837 3.950 -3.198 1.00 82.50 181 TYR A C 1
ATOM 1460 O O . TYR A 1 181 ? 9.754 3.136 -3.279 1.00 82.50 181 TYR A O 1
ATOM 1468 N N . GLU A 1 182 ? 7.670 3.671 -2.629 1.00 87.44 182 GLU A N 1
ATOM 1469 C CA . GLU A 1 182 ? 7.269 2.346 -2.174 1.00 87.44 182 GLU A CA 1
ATOM 1470 C C . GLU A 1 182 ? 6.408 1.670 -3.239 1.00 87.44 182 GLU A C 1
ATOM 1472 O O . GLU A 1 182 ? 5.410 2.227 -3.696 1.00 87.44 182 GLU A O 1
ATOM 1477 N N . ILE A 1 183 ? 6.794 0.467 -3.655 1.00 87.81 183 ILE A N 1
ATOM 1478 C CA . ILE A 1 183 ? 6.113 -0.245 -4.737 1.00 87.81 183 ILE A CA 1
ATOM 1479 C C . ILE A 1 183 ? 5.109 -1.223 -4.145 1.00 87.81 183 ILE A C 1
ATOM 1481 O O . ILE A 1 183 ? 5.490 -2.144 -3.427 1.00 87.81 183 ILE A O 1
ATOM 1485 N N . LEU A 1 184 ? 3.834 -1.052 -4.493 1.00 91.69 184 LEU A N 1
ATOM 1486 C CA . LEU A 1 184 ? 2.752 -1.931 -4.067 1.00 91.69 184 LEU A CA 1
ATOM 1487 C C . LEU A 1 184 ? 2.174 -2.696 -5.256 1.00 91.69 184 LEU A C 1
ATOM 1489 O O . LEU A 1 184 ? 1.781 -2.121 -6.276 1.00 91.69 184 LEU A O 1
ATOM 1493 N N . ALA A 1 185 ? 2.121 -4.016 -5.112 1.00 90.62 185 ALA A N 1
ATOM 1494 C CA . ALA A 1 185 ? 1.698 -4.923 -6.164 1.00 90.62 185 ALA A CA 1
ATOM 1495 C C . ALA A 1 185 ? 0.166 -5.063 -6.229 1.00 90.62 185 ALA A C 1
ATOM 1497 O O . ALA A 1 185 ? -0.523 -5.166 -5.214 1.00 90.62 185 ALA A O 1
ATOM 1498 N N . LEU A 1 186 ? -0.363 -5.104 -7.449 1.00 93.06 186 LEU A N 1
ATOM 1499 C CA . LEU A 1 186 ? -1.768 -5.333 -7.774 1.00 93.06 186 LEU A CA 1
ATOM 1500 C C . LEU A 1 186 ? -1.872 -6.456 -8.804 1.00 93.06 186 LEU A C 1
ATOM 1502 O O . LEU A 1 186 ? -1.012 -6.579 -9.670 1.00 93.06 186 LEU A O 1
ATOM 1506 N N . ASN A 1 187 ? -2.962 -7.223 -8.777 1.00 92.12 187 ASN A N 1
ATOM 1507 C CA . ASN A 1 187 ? -3.289 -8.078 -9.920 1.00 92.12 187 ASN A CA 1
ATOM 1508 C C . ASN A 1 187 ? -3.664 -7.223 -11.148 1.00 92.12 187 ASN A C 1
ATOM 1510 O O . ASN A 1 187 ? -4.064 -6.063 -11.008 1.00 92.12 187 ASN A O 1
ATOM 1514 N N . SER A 1 188 ? -3.613 -7.803 -12.349 1.00 93.38 188 SER A N 1
ATOM 1515 C CA . SER A 1 188 ? -3.822 -7.052 -13.596 1.00 93.38 188 SER A CA 1
ATOM 1516 C C . SER A 1 188 ? -5.185 -6.360 -13.700 1.00 93.38 188 SER A C 1
ATOM 1518 O O . SER A 1 188 ? -5.290 -5.300 -14.318 1.00 93.38 188 SER A O 1
ATOM 1520 N N . LEU A 1 189 ? -6.242 -6.920 -13.095 1.00 94.56 189 LEU A N 1
ATOM 1521 C CA . LEU A 1 189 ? -7.572 -6.301 -13.105 1.00 94.56 189 LEU A CA 1
ATOM 1522 C C . LEU A 1 189 ? -7.598 -5.038 -12.235 1.00 94.56 189 LEU A C 1
ATOM 1524 O O . LEU A 1 189 ? -8.085 -3.991 -12.666 1.00 94.56 189 LEU A O 1
ATOM 1528 N N . GLN A 1 190 ? -7.041 -5.126 -11.026 1.00 95.31 190 GLN A N 1
ATOM 1529 C CA . GLN A 1 190 ? -6.894 -3.994 -10.113 1.00 95.31 190 GLN A CA 1
ATOM 1530 C C . GLN A 1 190 ? -5.972 -2.926 -10.708 1.00 95.31 190 GLN A C 1
ATOM 1532 O O . GLN A 1 190 ? -6.326 -1.750 -10.698 1.00 95.31 190 GLN A O 1
ATOM 1537 N N . TYR A 1 191 ? -4.843 -3.332 -11.292 1.00 95.69 191 TYR A N 1
ATOM 1538 C CA . TYR A 1 191 ? -3.894 -2.427 -11.934 1.00 95.69 191 TYR A CA 1
ATOM 1539 C C . TYR A 1 191 ? -4.530 -1.655 -13.099 1.00 95.69 191 TYR A C 1
ATOM 1541 O O . TYR A 1 191 ? -4.483 -0.426 -13.121 1.00 95.69 191 TYR A O 1
ATOM 1549 N N . ARG A 1 192 ? -5.245 -2.339 -14.005 1.00 95.19 192 ARG A N 1
ATOM 1550 C CA . ARG A 1 192 ? -5.997 -1.677 -15.088 1.00 95.19 192 ARG A CA 1
ATOM 1551 C C . ARG A 1 192 ? -7.047 -0.710 -14.543 1.00 95.19 192 ARG A C 1
ATOM 1553 O O . ARG A 1 192 ? -7.275 0.356 -15.108 1.00 95.19 192 ARG A O 1
ATOM 1560 N N . SER A 1 193 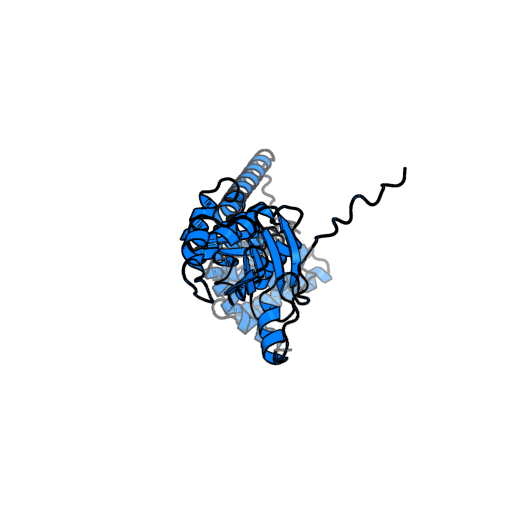? -7.681 -1.060 -13.424 1.00 96.44 193 SER A N 1
ATOM 1561 C CA . SER A 1 193 ? -8.605 -0.147 -12.759 1.00 96.44 193 SER A CA 1
ATOM 1562 C C . SER A 1 193 ? -7.921 1.108 -12.195 1.00 96.44 193 SER A C 1
ATOM 1564 O O . SER A 1 193 ? -8.631 2.101 -12.021 1.00 96.44 193 SER A O 1
ATOM 1566 N N . MET A 1 194 ? -6.624 1.075 -11.870 1.00 96.00 194 MET A N 1
ATOM 1567 C CA . MET A 1 194 ? -5.851 2.266 -11.492 1.00 96.00 194 MET A CA 1
ATOM 1568 C C . MET A 1 194 ? -5.482 3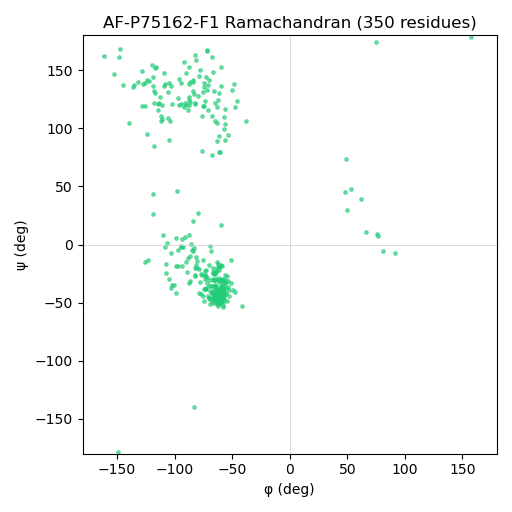.093 -12.724 1.00 96.00 194 MET A C 1
ATOM 1570 O O . MET A 1 194 ? -5.627 4.310 -12.702 1.00 96.00 194 MET A O 1
ATOM 1574 N N . GLU A 1 195 ? -5.059 2.444 -13.814 1.00 93.62 195 GLU A N 1
ATOM 1575 C CA . GLU A 1 195 ? -4.709 3.128 -15.070 1.00 93.62 195 GLU A CA 1
ATOM 1576 C C . GLU A 1 195 ? -5.891 3.865 -15.709 1.00 93.62 195 GLU A C 1
ATOM 1578 O O . GLU A 1 195 ? -5.691 4.895 -16.351 1.00 93.62 195 GLU A O 1
ATOM 1583 N N . ASN A 1 196 ? -7.111 3.364 -15.504 1.00 95.31 196 ASN A N 1
ATOM 1584 C CA . ASN A 1 196 ? -8.343 3.984 -15.993 1.00 95.31 196 ASN A CA 1
ATOM 1585 C C . ASN A 1 196 ? -8.883 5.110 -15.087 1.00 95.31 196 ASN A C 1
ATOM 1587 O O . ASN A 1 196 ? -9.906 5.702 -15.420 1.00 95.31 196 ASN A O 1
ATOM 1591 N N . ASP A 1 197 ? -8.262 5.391 -13.935 1.00 95.81 197 ASP A N 1
ATOM 1592 C CA . ASP A 1 197 ? -8.616 6.535 -13.083 1.00 95.81 197 ASP A CA 1
ATOM 1593 C C . ASP A 1 197 ? -7.540 7.616 -13.234 1.00 95.81 197 ASP A C 1
ATOM 1595 O O . ASP A 1 197 ? -6.421 7.460 -12.746 1.00 95.81 197 ASP A O 1
ATOM 1599 N N . ASP A 1 198 ? -7.872 8.732 -13.889 1.00 94.62 198 ASP A N 1
ATOM 1600 C CA . ASP A 1 198 ? -6.924 9.817 -14.194 1.00 94.62 198 ASP A CA 1
ATOM 1601 C C . ASP A 1 198 ? -6.198 10.366 -12.957 1.00 94.62 198 ASP A C 1
ATOM 1603 O O . ASP A 1 198 ? -5.064 10.846 -13.043 1.00 94.62 198 ASP A O 1
ATOM 1607 N N . ARG A 1 199 ? -6.819 10.268 -11.775 1.00 94.44 199 ARG A N 1
ATOM 1608 C CA . ARG A 1 199 ? -6.230 10.747 -10.518 1.00 94.44 199 ARG A CA 1
ATOM 1609 C C . ARG A 1 199 ? -5.147 9.806 -9.994 1.00 94.44 199 ARG A C 1
ATOM 1611 O O . ARG A 1 199 ? -4.248 10.262 -9.287 1.00 94.44 199 ARG A O 1
ATOM 1618 N N . LEU A 1 200 ? -5.231 8.521 -10.341 1.00 95.69 200 LEU A N 1
ATOM 1619 C CA . LEU A 1 200 ? -4.364 7.444 -9.856 1.00 95.69 200 LEU A CA 1
ATOM 1620 C C . LEU A 1 200 ? -3.378 6.947 -10.911 1.00 95.69 200 LEU A C 1
ATOM 1622 O O . LEU A 1 200 ? -2.300 6.482 -10.551 1.00 95.69 200 LEU A O 1
ATOM 1626 N N . LYS A 1 201 ? -3.678 7.114 -12.204 1.00 94.94 201 LYS A N 1
ATOM 1627 C CA . LYS A 1 201 ? -2.796 6.738 -13.317 1.00 94.94 201 LYS A CA 1
ATOM 1628 C C . LYS A 1 201 ? -1.370 7.258 -13.128 1.00 94.94 201 LYS A C 1
ATOM 1630 O O . LYS A 1 201 ? -0.412 6.531 -13.381 1.00 94.94 201 LYS A O 1
ATOM 1635 N N . LYS A 1 202 ? -1.224 8.480 -12.603 1.00 91.31 202 LYS A N 1
ATOM 1636 C CA . LYS A 1 202 ? 0.074 9.117 -12.318 1.00 91.31 202 LYS A CA 1
ATOM 1637 C C . LYS A 1 202 ? 0.949 8.381 -11.292 1.00 91.31 202 LYS A C 1
ATOM 1639 O O . LYS A 1 202 ? 2.143 8.639 -11.243 1.00 91.31 202 LYS A O 1
ATOM 1644 N N . GLN A 1 203 ? 0.357 7.507 -10.479 1.00 91.25 203 GLN A N 1
ATOM 1645 C CA . GLN A 1 203 ? 1.028 6.670 -9.479 1.00 91.25 203 GLN A CA 1
ATOM 1646 C C . GLN A 1 203 ? 1.273 5.243 -9.993 1.00 91.25 203 GLN A C 1
ATOM 1648 O O . GLN A 1 203 ? 1.688 4.379 -9.231 1.00 91.25 203 GLN A O 1
ATOM 1653 N N . THR A 1 204 ? 0.981 4.938 -11.258 1.00 92.88 204 THR A N 1
ATOM 1654 C CA . THR A 1 204 ? 1.249 3.604 -11.810 1.00 92.88 204 THR A CA 1
ATOM 1655 C C . THR A 1 204 ? 2.693 3.495 -12.285 1.00 92.88 204 THR A C 1
ATOM 1657 O O . THR A 1 204 ? 3.252 4.435 -12.858 1.00 92.88 204 THR A O 1
ATOM 1660 N N . LEU A 1 205 ? 3.296 2.327 -12.065 1.00 89.69 205 LEU A N 1
ATOM 1661 C CA . LEU A 1 205 ? 4.677 2.037 -12.432 1.00 89.69 205 LEU A CA 1
ATOM 1662 C C . LEU A 1 205 ? 4.928 2.288 -13.924 1.00 89.69 205 LEU A C 1
ATOM 1664 O O . LEU A 1 205 ? 5.953 2.876 -14.271 1.00 89.69 205 LEU A O 1
ATOM 1668 N N . MET A 1 206 ? 3.992 1.896 -14.798 1.00 88.06 206 MET A N 1
ATOM 1669 C CA . MET A 1 206 ? 4.121 2.125 -16.239 1.00 88.06 206 MET A CA 1
ATOM 1670 C C . MET A 1 206 ? 4.163 3.618 -16.561 1.00 88.06 206 MET A C 1
ATOM 1672 O O . MET A 1 206 ? 5.121 4.080 -17.175 1.00 88.06 206 MET A O 1
ATOM 1676 N N . HIS A 1 207 ? 3.179 4.385 -16.084 1.00 89.50 207 HIS A N 1
ATOM 1677 C CA . HIS A 1 207 ? 3.090 5.812 -16.378 1.00 89.50 207 HIS A CA 1
ATOM 1678 C C . HIS A 1 207 ? 4.321 6.586 -15.894 1.00 89.50 207 HIS A C 1
ATOM 1680 O O . HIS A 1 207 ? 4.859 7.427 -16.616 1.00 89.50 207 HIS A O 1
ATOM 1686 N N . VAL A 1 208 ? 4.792 6.294 -14.678 1.00 86.94 208 VAL A N 1
ATOM 1687 C CA . VAL A 1 208 ? 5.988 6.942 -14.126 1.00 86.94 208 VAL A CA 1
ATOM 1688 C C . VAL A 1 208 ? 7.229 6.564 -14.931 1.00 86.94 208 VAL A C 1
ATOM 1690 O O . VAL A 1 208 ? 8.007 7.446 -15.290 1.00 86.94 208 VAL A O 1
ATOM 1693 N N . SER A 1 209 ? 7.380 5.291 -15.297 1.00 83.75 209 SER A N 1
ATOM 1694 C CA . SER A 1 209 ? 8.517 4.832 -16.105 1.00 83.75 209 SER A CA 1
ATOM 1695 C C . SER A 1 209 ? 8.531 5.455 -17.505 1.00 83.75 209 SER A C 1
ATOM 1697 O O . SER A 1 209 ? 9.587 5.858 -17.990 1.00 83.75 209 SER A O 1
ATOM 1699 N N . GLU A 1 210 ? 7.373 5.578 -18.158 1.00 85.44 210 GLU A N 1
ATOM 1700 C CA . GLU A 1 210 ? 7.247 6.226 -19.469 1.00 85.44 210 GLU A CA 1
ATOM 1701 C C . GLU A 1 210 ? 7.593 7.714 -19.400 1.00 85.44 210 GLU A C 1
ATOM 1703 O O . GLU A 1 210 ? 8.373 8.205 -20.219 1.00 85.44 210 GLU A O 1
ATOM 1708 N N . LYS A 1 211 ? 7.076 8.421 -18.388 1.00 84.88 211 LYS A N 1
ATOM 1709 C CA . LYS A 1 211 ? 7.374 9.839 -18.173 1.00 84.88 211 LYS A CA 1
ATOM 1710 C C . LYS A 1 211 ? 8.868 10.072 -17.941 1.00 84.88 211 LYS A C 1
ATOM 1712 O O . LYS A 1 211 ? 9.439 10.984 -18.530 1.00 84.88 211 LYS A O 1
ATOM 1717 N N . LEU A 1 212 ? 9.508 9.233 -17.130 1.00 79.25 212 LEU A N 1
ATOM 1718 C CA . LEU A 1 212 ? 10.944 9.326 -16.854 1.00 79.25 212 LEU A CA 1
ATOM 1719 C C . LEU A 1 212 ? 11.792 9.001 -18.088 1.00 79.25 212 LEU A C 1
ATOM 1721 O O . LEU A 1 212 ? 12.773 9.687 -18.372 1.00 79.25 212 LEU A O 1
ATOM 1725 N N . LYS A 1 213 ? 11.398 7.986 -18.866 1.00 80.38 213 LYS A N 1
ATOM 1726 C CA . LYS A 1 213 ? 12.054 7.670 -20.139 1.00 80.38 213 LYS A CA 1
ATOM 1727 C C . LYS A 1 213 ? 11.994 8.859 -21.101 1.00 80.38 213 LYS A C 1
ATOM 1729 O O . LYS A 1 213 ? 12.996 9.163 -21.742 1.00 80.38 213 LYS A O 1
ATOM 1734 N N . GLN A 1 214 ? 10.845 9.527 -21.180 1.00 82.94 214 GLN A N 1
ATOM 1735 C CA . GLN A 1 214 ? 10.659 10.704 -22.022 1.00 82.94 214 GLN A CA 1
ATOM 1736 C C . GLN A 1 214 ? 11.542 11.874 -21.562 1.00 82.94 214 GLN A C 1
ATOM 1738 O O . GLN A 1 214 ? 12.250 12.455 -22.381 1.00 82.94 214 GLN A O 1
ATOM 1743 N N . GLN A 1 215 ? 11.593 12.142 -20.254 1.00 80.75 215 GLN A N 1
ATOM 1744 C CA . GLN A 1 215 ? 12.469 13.171 -19.680 1.00 80.75 215 GLN A CA 1
ATOM 1745 C C . GLN A 1 215 ? 13.944 12.919 -20.008 1.00 80.75 215 GLN A C 1
ATOM 1747 O O . GLN A 1 215 ? 14.653 13.835 -20.413 1.00 80.75 215 GLN A O 1
ATOM 1752 N N . ARG A 1 216 ? 14.405 11.666 -19.927 1.00 76.50 216 ARG A N 1
ATOM 1753 C CA . ARG A 1 216 ? 15.785 11.317 -20.285 1.00 76.50 216 ARG A CA 1
ATOM 1754 C C . ARG A 1 216 ? 16.091 11.559 -21.764 1.00 76.50 216 ARG A C 1
ATOM 1756 O O . ARG A 1 216 ? 17.164 12.065 -22.078 1.00 76.50 216 ARG A O 1
ATOM 1763 N N . ILE A 1 217 ? 15.169 11.212 -22.665 1.00 79.12 217 ILE A N 1
ATOM 1764 C CA . ILE A 1 217 ? 15.325 11.475 -24.106 1.00 79.12 217 ILE A CA 1
ATOM 1765 C C . ILE A 1 217 ? 15.431 12.985 -24.360 1.00 79.12 217 ILE A C 1
ATOM 1767 O O . ILE A 1 217 ? 16.271 13.416 -25.148 1.00 79.12 217 ILE A O 1
ATOM 1771 N N . GLU A 1 218 ? 14.621 13.790 -23.672 1.00 81.75 218 GLU A N 1
ATOM 1772 C CA . GLU A 1 218 ? 14.639 15.253 -23.773 1.00 81.75 218 GLU A CA 1
ATOM 1773 C C . GLU A 1 218 ? 15.942 15.853 -23.227 1.00 81.75 218 GLU A C 1
ATOM 1775 O O . GLU A 1 218 ? 16.565 16.676 -23.897 1.00 81.75 218 GLU A O 1
ATOM 1780 N N . GLU A 1 219 ? 16.413 15.394 -22.067 1.00 79.12 219 GLU A N 1
ATOM 1781 C CA . GLU A 1 219 ? 17.697 15.809 -21.492 1.00 79.12 219 GLU A CA 1
ATOM 1782 C C . GLU A 1 219 ? 18.891 15.418 -22.375 1.00 79.12 219 GLU A C 1
ATOM 1784 O O . GLU A 1 219 ? 19.848 16.183 -22.514 1.00 79.12 219 GLU A O 1
ATOM 1789 N N . GLU A 1 220 ? 18.867 14.224 -22.971 1.00 77.69 220 GLU A N 1
ATOM 1790 C CA . GLU A 1 220 ? 19.898 13.771 -23.907 1.00 77.69 220 GLU A CA 1
ATOM 1791 C C . GLU A 1 220 ? 19.872 14.597 -25.203 1.00 77.69 220 GLU A C 1
ATOM 1793 O O . GLU A 1 220 ? 20.932 15.027 -25.667 1.00 77.69 220 GLU A O 1
ATOM 1798 N N . ALA A 1 221 ? 18.689 14.902 -25.746 1.00 79.44 221 ALA A N 1
ATOM 1799 C CA . ALA A 1 221 ? 18.533 15.771 -26.912 1.00 79.44 221 ALA A CA 1
ATOM 1800 C C . ALA A 1 221 ? 19.025 17.203 -26.639 1.00 79.44 221 ALA A C 1
ATOM 1802 O O . ALA A 1 221 ? 19.716 17.788 -27.476 1.00 79.44 221 ALA A O 1
ATOM 1803 N N . GLU A 1 222 ? 18.740 17.752 -25.457 1.00 78.88 222 GLU A N 1
ATOM 1804 C CA . GLU A 1 222 ? 19.215 19.076 -25.051 1.00 78.88 222 GLU A CA 1
ATOM 1805 C C . GLU A 1 222 ? 20.745 19.099 -24.896 1.00 78.88 222 GLU A C 1
ATOM 1807 O O . GLU A 1 222 ? 21.420 19.993 -25.409 1.00 78.88 222 GLU A O 1
ATOM 1812 N N . LYS A 1 223 ? 21.336 18.050 -24.303 1.00 72.06 223 LYS A N 1
ATOM 1813 C CA . LYS A 1 223 ? 22.800 17.882 -24.241 1.00 72.06 223 LYS A CA 1
ATOM 1814 C C . LYS A 1 223 ? 23.436 17.812 -25.632 1.00 72.06 223 LYS A C 1
ATOM 1816 O O . LYS A 1 223 ? 24.555 18.299 -25.800 1.00 72.06 223 LYS A O 1
ATOM 1821 N N . ILE A 1 224 ? 22.769 17.202 -26.616 1.00 68.62 224 ILE A N 1
ATOM 1822 C CA . ILE A 1 224 ? 23.248 17.147 -28.006 1.00 68.62 224 ILE A CA 1
ATOM 1823 C C . ILE A 1 224 ? 23.193 18.540 -28.649 1.00 68.62 224 ILE A C 1
ATOM 1825 O O . ILE A 1 224 ? 24.208 18.977 -29.188 1.00 68.62 224 ILE A O 1
ATOM 1829 N N . LYS A 1 225 ? 22.086 19.283 -28.511 1.00 63.09 225 LYS A N 1
ATOM 1830 C CA . LYS A 1 225 ? 21.965 20.657 -29.041 1.00 63.09 225 LYS A CA 1
ATOM 1831 C C . LYS A 1 225 ? 23.027 21.602 -28.476 1.00 63.09 225 LYS A C 1
ATOM 1833 O O . LYS A 1 225 ? 23.667 22.338 -29.227 1.00 63.09 225 LYS A O 1
ATOM 1838 N N . VAL A 1 226 ? 23.275 21.541 -27.166 1.00 63.03 226 VAL A N 1
ATOM 1839 C CA . VAL A 1 226 ? 24.324 22.340 -26.507 1.00 63.03 226 VAL A CA 1
ATOM 1840 C C . VAL A 1 226 ? 25.723 21.951 -27.006 1.00 63.03 226 VAL A C 1
ATOM 1842 O O . VAL A 1 226 ? 26.595 22.811 -27.148 1.00 63.03 226 VAL A O 1
ATOM 1845 N N . LYS A 1 227 ? 25.956 20.664 -27.304 1.00 55.50 227 LYS A N 1
ATOM 1846 C CA . LYS A 1 227 ? 27.221 20.187 -27.885 1.00 55.50 227 LYS A CA 1
ATOM 1847 C C . LYS A 1 227 ? 27.413 20.594 -29.344 1.00 55.50 227 LYS A C 1
ATOM 1849 O O . LYS A 1 227 ? 28.561 20.724 -29.736 1.00 55.50 227 LYS A O 1
ATOM 1854 N N . GLU A 1 228 ? 26.360 20.775 -30.138 1.00 56.25 228 GLU A N 1
ATOM 1855 C CA . GLU A 1 228 ? 26.487 21.208 -31.540 1.00 56.25 228 GLU A CA 1
ATOM 1856 C C . GLU A 1 228 ? 26.774 22.710 -31.680 1.00 56.25 228 GLU A C 1
ATOM 1858 O O . GLU A 1 228 ? 27.421 23.117 -32.642 1.00 56.25 228 GLU A O 1
ATOM 1863 N N . GLN A 1 229 ? 26.381 23.532 -30.701 1.00 53.53 229 GLN A N 1
ATOM 1864 C CA . GLN A 1 229 ? 26.738 24.959 -30.676 1.00 53.53 229 GLN A CA 1
ATOM 1865 C C . GLN A 1 229 ? 28.155 25.231 -30.156 1.00 53.53 229 GLN A C 1
ATOM 1867 O O . GLN A 1 229 ? 28.728 26.283 -30.443 1.00 53.53 229 GLN A O 1
ATOM 1872 N N . LYS A 1 230 ? 28.758 24.295 -29.417 1.00 41.34 230 LYS A N 1
ATOM 1873 C CA . LYS A 1 230 ? 30.196 24.344 -29.144 1.00 41.34 230 LYS A CA 1
ATOM 1874 C C . LYS A 1 230 ? 30.911 23.635 -30.292 1.00 41.34 230 LYS A C 1
ATOM 1876 O O . LYS A 1 230 ? 30.597 22.474 -30.541 1.00 41.34 230 LYS A O 1
ATOM 1881 N N . PRO A 1 231 ? 31.867 24.276 -30.993 1.00 37.16 231 PRO A N 1
ATOM 1882 C CA . PRO A 1 231 ? 32.628 23.585 -32.022 1.00 37.16 231 PRO A CA 1
ATOM 1883 C C . PRO A 1 231 ? 33.159 22.291 -31.420 1.00 37.16 231 PRO A C 1
ATOM 1885 O O . PRO A 1 231 ? 33.667 22.295 -30.293 1.00 37.16 231 PRO A O 1
ATOM 1888 N N . ARG A 1 232 ? 32.996 21.187 -32.157 1.00 40.44 232 ARG A N 1
ATOM 1889 C CA . ARG A 1 232 ? 33.651 19.920 -31.855 1.00 40.44 232 ARG A CA 1
ATOM 1890 C C . ARG A 1 232 ? 35.156 20.176 -31.914 1.00 40.44 232 ARG A C 1
ATOM 1892 O O . ARG A 1 232 ? 35.815 19.805 -32.876 1.00 40.44 232 ARG A O 1
ATOM 1899 N N . LYS A 1 233 ? 35.737 20.749 -30.859 1.00 38.50 233 LYS A N 1
ATOM 1900 C CA . LYS A 1 233 ? 37.003 20.217 -30.403 1.00 38.50 233 LYS A CA 1
ATOM 1901 C C . LYS A 1 233 ? 36.658 18.758 -30.165 1.00 38.50 233 LYS A C 1
ATOM 1903 O O . LYS A 1 233 ? 35.945 18.433 -29.214 1.00 38.50 233 LYS A O 1
ATOM 1908 N N . ARG A 1 234 ? 37.083 17.889 -31.094 1.00 37.06 234 ARG A N 1
ATOM 1909 C CA . ARG A 1 234 ? 37.633 16.604 -30.673 1.00 37.06 234 ARG A CA 1
ATOM 1910 C C . ARG A 1 234 ? 38.405 16.990 -29.422 1.00 37.06 234 ARG A C 1
ATOM 1912 O O . ARG A 1 234 ? 39.334 17.788 -29.513 1.00 37.06 234 ARG A O 1
ATOM 1919 N N . PHE A 1 235 ? 37.883 16.638 -28.252 1.00 45.38 235 PHE A N 1
ATOM 1920 C CA . PHE A 1 235 ? 38.775 16.534 -27.121 1.00 45.38 235 PHE A CA 1
ATOM 1921 C C . PHE A 1 235 ? 39.700 15.444 -27.623 1.00 45.38 235 PHE A C 1
ATOM 1923 O O . PHE A 1 235 ? 39.293 14.289 -27.702 1.00 45.38 235 PHE A O 1
ATOM 1930 N N . GLU A 1 236 ? 40.803 15.872 -28.232 1.00 50.19 236 GLU A N 1
ATOM 1931 C CA . GLU A 1 236 ? 41.897 14.989 -28.535 1.00 50.19 236 GLU A CA 1
ATOM 1932 C C . GLU A 1 236 ? 42.219 14.444 -27.159 1.00 50.19 236 GLU A C 1
ATOM 1934 O O . GLU A 1 236 ? 42.490 15.186 -26.213 1.00 50.19 236 GLU A O 1
ATOM 1939 N N . GLU A 1 237 ? 41.905 13.169 -26.988 1.00 60.53 237 GLU A N 1
ATOM 1940 C CA . GLU A 1 237 ? 42.354 12.412 -25.843 1.00 60.53 237 GLU A CA 1
ATOM 1941 C C . GLU A 1 237 ? 43.863 12.412 -25.998 1.00 60.53 237 GLU A C 1
ATOM 1943 O O . GLU A 1 237 ? 44.402 11.608 -26.755 1.00 60.53 237 GLU A O 1
ATOM 1948 N N . GLU A 1 238 ? 44.495 13.439 -25.430 1.00 69.06 238 GLU A N 1
ATOM 1949 C CA . GLU A 1 238 ? 45.927 13.640 -25.524 1.00 69.06 238 GLU A CA 1
ATOM 1950 C C . GLU A 1 238 ? 46.569 12.464 -24.798 1.00 69.06 238 GLU A C 1
ATOM 1952 O O . GLU A 1 238 ? 46.481 12.324 -23.572 1.00 69.06 238 GLU A O 1
ATOM 1957 N N . ASP A 1 239 ? 47.126 11.569 -25.609 1.00 82.00 239 ASP A N 1
ATOM 1958 C CA . ASP A 1 239 ? 47.983 10.500 -25.143 1.00 82.00 239 ASP A CA 1
ATOM 1959 C C . ASP A 1 239 ? 49.197 11.166 -24.498 1.00 82.00 239 ASP A C 1
ATOM 1961 O O . ASP A 1 239 ? 49.862 12.009 -25.105 1.00 82.00 239 ASP A O 1
ATOM 1965 N N . LEU A 1 240 ? 49.449 10.822 -23.242 1.00 82.81 240 LEU A N 1
ATOM 1966 C CA . LEU A 1 240 ? 50.549 11.381 -22.481 1.00 82.81 240 LEU A CA 1
ATOM 1967 C C . LEU A 1 240 ? 51.769 10.464 -22.574 1.00 82.81 240 LEU A C 1
ATOM 1969 O O . LEU A 1 240 ? 51.626 9.242 -22.439 1.00 82.81 240 LEU A O 1
ATOM 1973 N N . PRO A 1 241 ? 52.976 11.032 -22.717 1.00 86.81 241 PRO A N 1
ATOM 1974 C CA . PRO A 1 241 ? 54.203 10.287 -22.495 1.00 86.81 241 PRO A CA 1
ATOM 1975 C C . PRO A 1 241 ? 54.236 9.766 -21.051 1.00 86.81 241 PRO A C 1
ATOM 1977 O O . PRO A 1 241 ? 53.936 10.494 -20.101 1.00 86.81 241 PRO A O 1
ATOM 1980 N N . ILE A 1 242 ? 54.634 8.507 -20.859 1.00 85.75 242 ILE A N 1
ATOM 1981 C CA . ILE A 1 242 ? 54.792 7.912 -19.517 1.00 85.75 242 ILE A CA 1
ATOM 1982 C C . ILE A 1 242 ? 55.958 8.597 -18.773 1.00 85.75 242 ILE A C 1
ATOM 1984 O O . ILE A 1 242 ? 56.044 8.568 -17.545 1.00 85.75 242 ILE A O 1
ATOM 1988 N N . GLU A 1 243 ? 56.851 9.250 -19.517 1.00 87.94 243 GLU A N 1
ATOM 1989 C CA . GLU A 1 243 ? 57.975 10.048 -19.035 1.00 87.94 243 GLU A CA 1
ATOM 1990 C C . GLU A 1 243 ? 57.533 11.286 -18.235 1.00 87.94 243 GLU A C 1
ATOM 1992 O O . GLU A 1 243 ? 58.290 11.751 -17.384 1.00 87.94 243 GLU A O 1
ATOM 1997 N N . ASP A 1 244 ? 56.305 11.772 -18.445 1.00 89.31 244 ASP A N 1
ATOM 1998 C CA . ASP A 1 244 ? 55.747 12.944 -17.752 1.00 89.31 244 ASP A CA 1
ATOM 1999 C C . ASP A 1 244 ? 55.104 12.596 -16.392 1.00 89.31 244 ASP A C 1
ATOM 2001 O O . ASP A 1 244 ? 54.569 13.467 -15.685 1.00 89.31 244 ASP A O 1
ATOM 2005 N N . LEU A 1 245 ? 55.130 11.315 -16.008 1.00 92.00 245 LEU A N 1
ATOM 2006 C CA . LEU A 1 245 ? 54.635 10.854 -14.716 1.00 92.00 245 LEU A CA 1
ATOM 2007 C C . LEU A 1 245 ? 55.599 11.224 -13.587 1.00 92.00 245 LEU A C 1
ATOM 2009 O O . LEU A 1 245 ? 56.808 11.009 -13.662 1.00 92.00 245 LEU A O 1
ATOM 2013 N N . ASN A 1 246 ? 55.045 11.716 -12.478 1.00 92.81 246 ASN A N 1
ATOM 2014 C CA . ASN A 1 246 ? 55.818 11.817 -11.239 1.00 92.81 246 ASN A CA 1
ATOM 2015 C C . ASN A 1 246 ? 56.063 10.413 -10.635 1.00 92.81 246 ASN A C 1
ATOM 2017 O O . ASN A 1 246 ? 55.381 9.463 -11.019 1.00 92.81 246 ASN A O 1
ATOM 2021 N N . PRO A 1 247 ? 56.979 10.255 -9.658 1.00 93.00 247 PRO A N 1
ATOM 2022 C CA . PRO A 1 247 ? 57.341 8.935 -9.131 1.00 93.00 247 PRO A CA 1
ATOM 2023 C C . PRO A 1 247 ? 56.164 8.095 -8.614 1.00 93.00 247 PRO A C 1
ATOM 2025 O O . PRO A 1 247 ? 56.137 6.893 -8.845 1.00 93.00 247 PRO A O 1
ATOM 2028 N N . ILE A 1 248 ? 55.171 8.722 -7.973 1.00 90.75 248 ILE A N 1
ATOM 2029 C CA . ILE A 1 248 ? 53.993 8.025 -7.426 1.00 90.75 248 ILE A CA 1
ATOM 2030 C C . ILE A 1 248 ? 53.084 7.543 -8.559 1.00 90.75 248 ILE A C 1
ATOM 2032 O O . ILE A 1 248 ? 52.582 6.426 -8.546 1.00 90.75 248 ILE A O 1
ATOM 2036 N N . GLU A 1 249 ? 52.849 8.396 -9.556 1.00 94.25 249 GLU A N 1
ATOM 2037 C CA . GLU A 1 249 ? 52.061 8.010 -10.728 1.00 94.25 249 GLU A CA 1
ATOM 2038 C C . GLU A 1 249 ? 52.761 6.918 -11.535 1.00 94.25 249 GLU A C 1
ATOM 2040 O O . GLU A 1 249 ? 52.102 6.019 -12.051 1.00 94.25 249 GLU A O 1
ATOM 2045 N N . ARG A 1 250 ? 54.092 6.990 -11.624 1.00 94.94 250 ARG A N 1
ATOM 2046 C CA . ARG A 1 250 ? 54.905 5.993 -12.307 1.00 94.94 250 ARG A CA 1
ATOM 2047 C C . ARG A 1 250 ? 54.830 4.636 -11.612 1.00 94.94 250 ARG A C 1
ATOM 2049 O O . ARG A 1 250 ? 54.628 3.641 -12.294 1.00 94.94 250 ARG A O 1
ATOM 2056 N N . GLU A 1 251 ? 54.911 4.613 -10.284 1.00 94.25 251 GLU A N 1
ATOM 2057 C CA . GLU A 1 251 ? 54.701 3.403 -9.481 1.00 94.25 251 GLU A CA 1
ATOM 2058 C C . GLU A 1 251 ? 53.318 2.790 -9.745 1.00 94.25 251 GLU A C 1
ATOM 2060 O O . GLU A 1 251 ? 53.216 1.599 -10.033 1.00 94.25 251 GLU A O 1
ATOM 2065 N N . GLY A 1 252 ? 52.263 3.612 -9.754 1.00 93.62 252 GLY A N 1
ATOM 2066 C CA . GLY A 1 252 ? 50.911 3.156 -10.081 1.00 93.62 252 GLY A CA 1
ATOM 2067 C C . GLY A 1 252 ? 50.778 2.604 -11.504 1.00 93.62 252 GLY A C 1
ATOM 2068 O O . GLY A 1 252 ? 50.158 1.561 -11.712 1.00 93.62 252 GLY A O 1
ATOM 2069 N N . TRP A 1 253 ? 51.383 3.266 -12.494 1.00 95.94 253 TRP A N 1
ATOM 2070 C CA . TRP A 1 253 ? 51.398 2.788 -13.879 1.00 95.94 253 TRP A CA 1
ATOM 2071 C C . TRP A 1 253 ? 52.133 1.452 -14.020 1.00 95.94 253 TRP A C 1
ATOM 2073 O O . TRP A 1 253 ? 51.601 0.516 -14.617 1.00 95.94 253 TRP A O 1
ATOM 2083 N N . ASP A 1 254 ? 53.332 1.345 -13.447 1.00 95.62 254 ASP A N 1
ATOM 2084 C CA . ASP A 1 254 ? 54.143 0.130 -13.511 1.00 95.62 254 ASP A CA 1
ATOM 2085 C C . ASP A 1 254 ? 53.416 -1.041 -12.824 1.00 95.62 254 ASP A C 1
ATOM 2087 O O . ASP A 1 254 ? 53.347 -2.139 -13.385 1.00 95.62 254 ASP A O 1
ATOM 2091 N N . TRP A 1 255 ? 52.764 -0.786 -11.684 1.00 94.69 255 TRP A N 1
ATOM 2092 C CA . TRP A 1 255 ? 51.901 -1.755 -11.004 1.00 94.69 255 TRP A CA 1
ATOM 2093 C C . TRP A 1 255 ? 50.711 -2.194 -11.867 1.00 94.69 255 TRP A C 1
ATOM 2095 O O . TRP A 1 255 ? 50.421 -3.386 -11.975 1.00 94.69 255 TRP A O 1
ATOM 2105 N N . ALA A 1 256 ? 50.031 -1.261 -12.541 1.00 93.25 256 ALA A N 1
ATOM 2106 C CA . ALA A 1 256 ? 48.931 -1.602 -13.441 1.00 93.25 256 ALA A CA 1
ATOM 2107 C C . ALA A 1 256 ? 49.398 -2.480 -14.606 1.00 93.25 256 ALA A C 1
ATOM 2109 O O . ALA A 1 256 ? 48.708 -3.430 -14.973 1.00 93.25 256 ALA A O 1
ATOM 2110 N N . MET A 1 257 ? 50.571 -2.195 -15.177 1.00 95.56 257 MET A N 1
ATOM 2111 C CA . MET A 1 257 ? 51.140 -2.991 -16.266 1.00 95.56 257 MET A CA 1
ATOM 2112 C C . MET A 1 257 ? 51.574 -4.383 -15.800 1.00 95.56 257 MET A C 1
ATOM 2114 O O . MET A 1 257 ? 51.403 -5.354 -16.542 1.00 95.56 257 MET A O 1
ATOM 2118 N N . GLU A 1 258 ? 52.091 -4.503 -14.577 1.00 93.06 258 GLU A N 1
ATOM 2119 C CA . GLU A 1 258 ? 52.357 -5.792 -13.935 1.00 93.06 258 GLU A CA 1
ATOM 2120 C C . GLU A 1 258 ? 51.060 -6.596 -13.775 1.00 93.06 258 GLU A C 1
ATOM 2122 O O . GLU A 1 258 ? 50.983 -7.734 -14.245 1.00 93.06 258 GLU A O 1
ATOM 2127 N N . LYS A 1 259 ? 50.003 -5.990 -13.216 1.00 90.25 259 LYS A N 1
ATOM 2128 C CA . LYS A 1 259 ? 48.701 -6.656 -13.063 1.00 90.25 259 LYS A CA 1
ATOM 2129 C C . LYS A 1 259 ? 48.075 -7.014 -14.401 1.00 90.25 259 LYS A C 1
ATOM 2131 O O . LYS A 1 259 ? 47.547 -8.110 -14.537 1.00 90.25 259 LYS A O 1
ATOM 2136 N N . ALA A 1 260 ? 48.169 -6.152 -15.410 1.00 91.56 260 ALA A N 1
ATOM 2137 C CA . ALA A 1 260 ? 47.673 -6.446 -16.751 1.00 91.56 260 ALA A CA 1
ATOM 2138 C C . ALA A 1 260 ? 48.343 -7.703 -17.321 1.00 91.56 260 ALA A C 1
ATOM 2140 O O . ALA A 1 260 ? 47.659 -8.586 -17.838 1.00 91.56 260 ALA A O 1
ATOM 2141 N N . ARG A 1 261 ? 49.667 -7.815 -17.165 1.00 91.12 261 ARG A N 1
ATOM 2142 C CA . ARG A 1 261 ? 50.441 -8.978 -17.609 1.00 91.12 261 ARG A CA 1
ATOM 2143 C C . ARG A 1 261 ? 50.053 -10.248 -16.852 1.00 91.12 261 ARG A C 1
ATOM 2145 O O . ARG A 1 261 ? 49.811 -11.273 -17.483 1.00 91.12 261 ARG A O 1
ATOM 2152 N N . GLU A 1 262 ? 49.964 -10.182 -15.524 1.00 89.00 262 GLU A N 1
ATOM 2153 C CA . GLU A 1 262 ? 49.543 -11.313 -14.686 1.00 89.00 262 GLU A CA 1
ATOM 2154 C C . GLU A 1 262 ? 48.130 -11.790 -15.046 1.00 89.00 262 GLU A C 1
ATOM 2156 O O . GLU A 1 262 ? 47.910 -12.981 -15.265 1.00 89.00 262 GLU A O 1
ATOM 2161 N N . LEU A 1 263 ? 47.178 -10.860 -15.148 1.00 88.38 263 LEU A N 1
ATOM 2162 C CA . LEU A 1 263 ? 45.782 -11.157 -15.458 1.00 88.38 263 LEU A CA 1
ATOM 2163 C C . LEU A 1 263 ? 45.636 -11.775 -16.845 1.00 88.38 263 LEU A C 1
ATOM 2165 O O . LEU A 1 263 ? 44.952 -12.787 -16.981 1.00 88.38 263 LEU A O 1
ATOM 2169 N N . CYS A 1 264 ? 46.308 -11.222 -17.857 1.00 88.88 264 CYS A N 1
ATOM 2170 C CA . CYS A 1 264 ? 46.281 -11.791 -19.202 1.00 88.88 264 CYS A CA 1
ATOM 2171 C C . CYS A 1 264 ? 46.925 -13.183 -19.244 1.00 88.88 264 CYS A C 1
ATOM 2173 O O . CYS A 1 264 ? 46.428 -14.049 -19.949 1.00 88.88 264 CYS A O 1
ATOM 2175 N N . GLY A 1 265 ? 47.973 -13.439 -18.455 1.00 86.00 265 GLY A N 1
ATOM 2176 C CA . GLY A 1 265 ? 48.597 -14.763 -18.373 1.00 86.00 265 GLY A CA 1
ATOM 2177 C C . GLY A 1 265 ? 47.784 -15.807 -17.596 1.00 86.00 265 GLY A C 1
ATOM 2178 O O . GLY A 1 265 ? 47.973 -17.006 -17.802 1.00 86.00 265 GLY A O 1
ATOM 2179 N N . PHE A 1 266 ? 46.893 -15.375 -16.700 1.00 82.31 266 PHE A N 1
ATOM 2180 C CA . PHE A 1 266 ? 46.164 -16.260 -15.786 1.00 82.31 266 PHE A CA 1
ATOM 2181 C C . PHE A 1 266 ? 44.698 -16.491 -16.181 1.00 82.31 266 PHE A C 1
ATOM 2183 O O . PHE A 1 266 ? 44.131 -17.546 -15.880 1.00 82.31 266 PHE A O 1
ATOM 2190 N N . ILE A 1 267 ? 44.065 -15.521 -16.845 1.00 83.25 267 ILE A N 1
ATOM 2191 C CA . ILE A 1 267 ? 42.645 -15.570 -17.203 1.00 83.25 267 ILE A CA 1
ATOM 2192 C C . ILE A 1 267 ? 42.473 -16.202 -18.580 1.00 83.25 267 ILE A C 1
ATOM 2194 O O . ILE A 1 267 ? 42.969 -15.711 -19.594 1.00 83.25 267 ILE A O 1
ATOM 2198 N N . ARG A 1 268 ? 41.698 -17.289 -18.622 1.00 81.75 268 ARG A N 1
ATOM 2199 C CA . ARG A 1 268 ? 41.365 -17.960 -19.876 1.00 81.75 268 ARG A CA 1
ATOM 2200 C C . ARG A 1 268 ? 40.593 -17.019 -20.806 1.00 81.75 268 ARG A C 1
ATOM 2202 O O . ARG A 1 268 ? 39.575 -16.458 -20.415 1.00 81.75 268 ARG A O 1
ATOM 2209 N N . GLY A 1 269 ? 41.028 -16.927 -22.057 1.00 82.44 269 GLY A N 1
ATOM 2210 C CA . GLY A 1 269 ? 40.499 -16.022 -23.079 1.00 82.44 269 GLY A CA 1
ATOM 2211 C C . GLY A 1 269 ? 41.206 -14.665 -23.151 1.00 82.44 269 GLY A C 1
ATOM 2212 O O . GLY A 1 269 ? 40.889 -13.880 -24.044 1.00 82.44 269 GLY A O 1
ATOM 2213 N N . TRP A 1 270 ? 42.118 -14.361 -22.222 1.00 88.19 270 TRP A N 1
ATOM 2214 C CA . TRP A 1 270 ? 42.865 -13.099 -22.176 1.00 88.19 270 TRP A CA 1
ATOM 2215 C C . TRP A 1 270 ? 44.335 -13.278 -22.597 1.00 88.19 270 TRP A C 1
ATOM 2217 O O . TRP A 1 270 ? 45.084 -12.305 -22.644 1.00 88.19 270 TRP A O 1
ATOM 2227 N N . GLU A 1 271 ? 44.741 -14.497 -22.967 1.00 85.56 271 GLU A N 1
ATOM 2228 C CA . GLU A 1 271 ? 46.139 -14.951 -23.028 1.00 85.56 271 GLU A CA 1
ATOM 2229 C C . GLU A 1 271 ? 47.031 -14.129 -23.962 1.00 85.56 271 GLU A C 1
ATOM 2231 O O . GLU A 1 271 ? 48.224 -13.994 -23.713 1.00 85.56 271 GLU A O 1
ATOM 2236 N N . LYS A 1 272 ? 46.463 -13.568 -25.034 1.00 84.19 272 LYS A N 1
ATOM 2237 C CA . LYS A 1 272 ? 47.206 -12.785 -26.036 1.00 84.19 272 LYS A CA 1
ATOM 2238 C C . LYS A 1 272 ? 47.019 -11.281 -25.908 1.00 84.19 272 LYS A C 1
ATOM 2240 O O . LYS A 1 272 ? 47.659 -10.520 -26.626 1.00 84.19 272 LYS A O 1
ATOM 2245 N N . LEU A 1 273 ? 46.125 -10.831 -25.032 1.00 90.75 273 LEU A N 1
ATOM 2246 C CA . LEU A 1 273 ? 45.701 -9.438 -25.033 1.00 90.75 273 LEU A CA 1
ATOM 2247 C C . LEU A 1 273 ? 46.851 -8.495 -24.706 1.00 90.75 273 LEU A C 1
ATOM 2249 O O . LEU A 1 273 ? 47.008 -7.493 -25.392 1.00 90.75 273 LEU A O 1
ATOM 2253 N N . TYR A 1 274 ? 47.671 -8.837 -23.710 1.00 92.00 274 TYR A N 1
ATOM 2254 C CA . TYR A 1 274 ? 48.788 -7.990 -23.293 1.00 92.00 274 TYR A CA 1
ATOM 2255 C C . TYR A 1 274 ? 49.823 -7.764 -24.407 1.00 92.00 274 TYR A C 1
ATOM 2257 O O . TYR A 1 274 ? 50.475 -6.727 -24.437 1.00 92.00 274 TYR A O 1
ATOM 2265 N N . GLU A 1 275 ? 49.966 -8.720 -25.328 1.00 90.81 275 GLU A N 1
ATOM 2266 C CA . GLU A 1 275 ? 50.878 -8.626 -26.474 1.00 90.81 275 GLU A CA 1
ATOM 2267 C C . GLU A 1 275 ? 50.232 -7.928 -27.679 1.00 90.81 275 GLU A C 1
ATOM 2269 O O . GLU A 1 275 ? 50.915 -7.280 -28.469 1.00 90.81 275 GLU A O 1
ATOM 2274 N N . GLU A 1 276 ? 48.916 -8.077 -27.845 1.00 91.94 276 GLU A N 1
ATOM 2275 C CA . GLU A 1 276 ? 48.185 -7.558 -29.001 1.00 91.94 276 GLU A CA 1
ATOM 2276 C C . GLU A 1 276 ? 47.663 -6.131 -28.819 1.00 91.94 276 GLU A C 1
ATOM 2278 O O . GLU A 1 276 ? 47.398 -5.463 -29.821 1.00 91.94 276 GLU A O 1
ATOM 2283 N N . TYR A 1 277 ? 47.465 -5.690 -27.576 1.00 94.81 277 TYR A N 1
ATOM 2284 C CA . TYR A 1 277 ? 46.929 -4.375 -27.253 1.00 94.81 277 TYR A CA 1
ATOM 2285 C C . TYR A 1 277 ? 48.015 -3.428 -26.760 1.00 94.81 277 TYR A C 1
ATOM 2287 O O . TYR A 1 277 ? 48.857 -3.775 -25.935 1.00 94.81 277 TYR A O 1
ATOM 2295 N N . GLN A 1 278 ? 47.934 -2.184 -27.218 1.00 93.81 278 GLN A N 1
ATOM 2296 C CA . GLN A 1 278 ? 48.742 -1.099 -26.694 1.00 93.81 278 GLN A CA 1
ATOM 2297 C C . GLN A 1 278 ? 48.040 -0.473 -25.486 1.00 93.81 278 GLN A C 1
ATOM 2299 O O . GLN A 1 278 ? 46.916 0.024 -25.592 1.00 93.81 278 GLN A O 1
ATOM 2304 N N . PHE A 1 279 ? 48.726 -0.457 -24.346 1.00 94.88 279 PHE A N 1
ATOM 2305 C CA . PHE A 1 279 ? 48.299 0.304 -23.177 1.00 94.88 279 PHE A CA 1
ATOM 2306 C C . PHE A 1 279 ? 48.840 1.727 -23.274 1.00 94.88 279 PHE A C 1
ATOM 2308 O O . PHE A 1 279 ? 50.038 1.930 -23.469 1.00 94.88 279 PHE A O 1
ATOM 2315 N N . VAL A 1 280 ? 47.953 2.709 -23.155 1.00 93.88 280 VAL A N 1
ATOM 2316 C CA . VAL A 1 280 ? 48.271 4.127 -23.340 1.00 93.88 280 VAL A CA 1
ATOM 2317 C C . VAL A 1 280 ? 47.806 4.925 -22.127 1.00 93.88 280 VAL A C 1
ATOM 2319 O O . VAL A 1 280 ? 46.723 4.701 -21.586 1.00 93.88 280 VAL A O 1
ATOM 2322 N N . LEU A 1 281 ? 48.633 5.861 -21.679 1.00 93.25 281 LEU A N 1
ATOM 2323 C CA . LEU A 1 281 ? 48.252 6.819 -20.654 1.00 93.25 281 LEU A CA 1
ATOM 2324 C C . LEU A 1 281 ? 47.511 7.987 -21.312 1.00 93.25 281 LEU A C 1
ATOM 2326 O O . LEU A 1 281 ? 47.999 8.550 -22.286 1.00 93.25 281 LEU A O 1
ATOM 2330 N N . MET A 1 282 ? 46.365 8.381 -20.763 1.00 90.31 282 MET A N 1
ATOM 2331 C CA . MET A 1 282 ? 45.650 9.589 -21.190 1.00 90.31 282 MET A CA 1
ATOM 2332 C C . MET A 1 282 ? 45.563 10.615 -20.063 1.00 90.31 282 MET A C 1
ATOM 2334 O O . MET A 1 282 ? 45.528 10.261 -18.878 1.00 90.31 282 MET A O 1
ATOM 2338 N N . GLU A 1 283 ? 45.479 11.893 -20.426 1.00 87.38 283 GLU A N 1
ATOM 2339 C CA . GLU A 1 283 ? 45.263 12.972 -19.460 1.00 87.38 283 GLU A CA 1
ATOM 2340 C C . GLU A 1 283 ? 43.944 12.797 -18.690 1.00 87.38 283 GLU A C 1
ATOM 2342 O O . GLU A 1 283 ? 42.974 12.185 -19.158 1.00 87.38 283 GLU A O 1
ATOM 2347 N N . LYS A 1 284 ? 43.901 13.329 -17.464 1.00 83.38 284 LYS A N 1
ATOM 2348 C CA . LYS A 1 284 ? 42.746 13.209 -16.580 1.00 83.38 284 LYS A CA 1
ATOM 2349 C C . LYS A 1 284 ? 41.485 13.753 -17.252 1.00 83.38 284 LYS A C 1
ATOM 2351 O O . LYS A 1 284 ? 41.334 14.953 -17.476 1.00 83.38 284 LYS A O 1
ATOM 2356 N N . ASN A 1 285 ? 40.515 12.867 -17.460 1.00 76.81 285 ASN A N 1
ATOM 2357 C CA . ASN A 1 285 ? 39.210 13.207 -18.011 1.00 76.81 285 ASN A CA 1
ATOM 2358 C C . ASN A 1 285 ? 38.116 13.130 -16.932 1.00 76.81 285 ASN A C 1
ATOM 2360 O O . ASN A 1 285 ? 38.075 12.206 -16.126 1.00 76.81 285 ASN A O 1
ATOM 2364 N N . HIS A 1 286 ? 37.196 14.098 -16.919 1.00 72.75 286 HIS A N 1
ATOM 2365 C CA . HIS A 1 286 ? 36.061 14.106 -15.986 1.00 72.75 286 HIS A CA 1
ATOM 2366 C C . HIS A 1 286 ? 34.952 13.106 -16.343 1.00 72.75 286 HIS A C 1
ATOM 2368 O O . HIS A 1 286 ? 34.045 12.900 -15.541 1.00 72.75 286 HIS A O 1
ATOM 2374 N N . LYS A 1 287 ? 34.974 12.540 -17.553 1.00 75.31 287 LYS A N 1
ATOM 2375 C CA . LYS A 1 287 ? 33.930 11.634 -18.050 1.00 75.31 287 LYS A CA 1
ATOM 2376 C C . LYS A 1 287 ? 34.327 10.169 -17.995 1.00 75.31 287 LYS A C 1
ATOM 2378 O O . LYS A 1 287 ? 33.455 9.339 -17.773 1.00 75.31 287 LYS A O 1
ATOM 2383 N N . TYR A 1 288 ? 35.603 9.871 -18.221 1.00 82.44 288 TYR A N 1
ATOM 2384 C CA . TYR A 1 288 ? 36.091 8.506 -18.376 1.00 82.44 288 TYR A CA 1
ATOM 2385 C C . TYR A 1 288 ? 37.390 8.328 -17.598 1.00 82.44 288 TYR A C 1
ATOM 2387 O O . TYR A 1 288 ? 38.277 9.182 -17.647 1.00 82.44 288 TYR A O 1
ATOM 2395 N N . VAL A 1 289 ? 37.491 7.215 -16.879 1.00 88.62 289 VAL A N 1
ATOM 2396 C CA . VAL A 1 289 ? 38.712 6.807 -16.173 1.00 88.62 289 VAL A CA 1
ATOM 2397 C C . VAL A 1 289 ? 39.518 5.775 -16.968 1.00 88.62 289 VAL A C 1
ATOM 2399 O O . VAL A 1 289 ? 40.723 5.667 -16.760 1.00 88.62 289 VAL A O 1
ATOM 2402 N N . GLY A 1 290 ? 38.885 5.111 -17.937 1.00 90.06 290 GLY A N 1
ATOM 2403 C CA . GLY A 1 290 ? 39.494 4.240 -18.938 1.00 90.06 290 GLY A CA 1
ATOM 2404 C C . GLY A 1 290 ? 38.715 4.297 -20.253 1.00 90.06 290 GLY A C 1
ATOM 2405 O O . GLY A 1 290 ? 37.588 4.800 -20.279 1.00 90.06 290 GLY A O 1
ATOM 2406 N N . LEU A 1 291 ? 39.355 3.872 -21.343 1.00 90.62 291 LEU A N 1
ATOM 2407 C CA . LEU A 1 291 ? 38.743 3.727 -22.665 1.00 90.62 291 LEU A CA 1
ATOM 2408 C C . LEU A 1 291 ? 39.344 2.527 -23.400 1.00 90.62 291 LEU A C 1
ATOM 2410 O O . LEU A 1 291 ? 40.564 2.381 -23.449 1.00 90.62 291 LEU A O 1
ATOM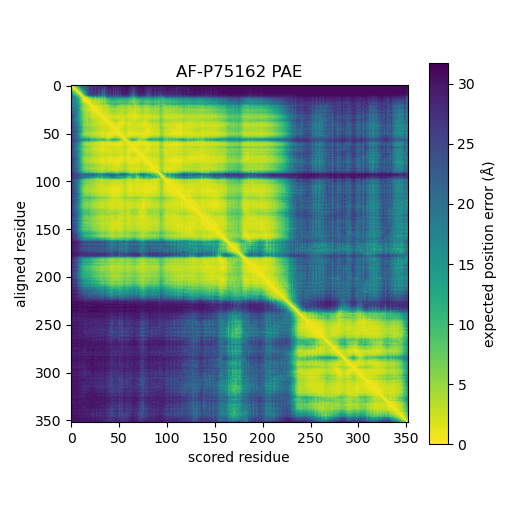 2414 N N . CYS A 1 292 ? 38.510 1.733 -24.064 1.00 90.88 292 CYS A N 1
ATOM 2415 C CA . CYS A 1 292 ? 38.950 0.634 -24.916 1.00 90.88 292 CYS A CA 1
ATOM 2416 C C . CYS A 1 292 ? 38.524 0.849 -26.374 1.00 90.88 292 CYS A C 1
ATOM 2418 O O . CYS A 1 292 ? 37.335 0.929 -26.693 1.00 90.88 292 CYS A O 1
ATOM 2420 N N . TYR A 1 293 ? 39.511 0.879 -27.269 1.00 89.44 293 TYR A N 1
ATOM 2421 C CA . TYR A 1 293 ? 39.342 0.887 -28.719 1.00 89.44 293 TYR A CA 1
ATOM 2422 C C . TYR A 1 293 ? 39.687 -0.501 -29.265 1.00 89.44 293 TYR A C 1
ATOM 2424 O O . TYR A 1 293 ? 40.843 -0.796 -29.571 1.00 89.44 293 TYR A O 1
ATOM 2432 N N . THR A 1 294 ? 38.686 -1.382 -29.341 1.00 86.12 294 THR A N 1
ATOM 2433 C CA . THR A 1 294 ? 38.872 -2.798 -29.714 1.00 86.12 294 THR A CA 1
ATOM 2434 C C . THR A 1 294 ? 39.336 -2.988 -31.160 1.00 86.12 294 THR A C 1
ATOM 2436 O O . THR A 1 294 ? 40.080 -3.919 -31.457 1.00 86.12 294 THR A O 1
ATOM 2439 N N . ASP A 1 295 ? 38.940 -2.089 -32.058 1.00 85.06 295 ASP A N 1
ATOM 2440 C CA . ASP A 1 295 ? 39.340 -2.051 -33.466 1.00 85.06 295 ASP A CA 1
ATOM 2441 C C . ASP A 1 295 ? 40.795 -1.603 -33.656 1.00 85.06 295 ASP A C 1
ATOM 2443 O O . ASP A 1 295 ? 41.506 -2.153 -34.496 1.00 85.06 295 ASP A O 1
ATOM 2447 N N . GLN A 1 296 ? 41.246 -0.641 -32.850 1.00 88.38 296 GLN A N 1
ATOM 2448 C CA . GLN A 1 296 ? 42.625 -0.138 -32.846 1.00 88.38 296 GLN A CA 1
ATOM 2449 C C . GLN A 1 296 ? 43.557 -0.953 -31.942 1.00 88.38 296 GLN A C 1
ATOM 2451 O O . GLN A 1 296 ? 44.767 -0.753 -31.976 1.00 88.38 296 GLN A O 1
ATOM 2456 N N . LYS A 1 297 ? 42.992 -1.861 -31.140 1.00 92.31 297 LYS A N 1
ATOM 2457 C CA . LYS A 1 297 ? 43.667 -2.591 -30.065 1.00 92.31 297 LYS A CA 1
ATOM 2458 C C . LYS A 1 297 ? 44.381 -1.669 -29.073 1.00 92.31 297 LYS A C 1
ATOM 2460 O O . LYS A 1 297 ? 45.537 -1.884 -28.722 1.00 92.31 297 LYS A O 1
ATOM 2465 N N . ILE A 1 298 ? 43.687 -0.633 -28.610 1.00 93.75 298 ILE A N 1
ATOM 2466 C CA . ILE A 1 298 ? 44.220 0.321 -27.631 1.00 93.75 298 ILE A CA 1
ATOM 2467 C C . ILE A 1 298 ? 43.374 0.266 -26.360 1.00 93.75 298 ILE A C 1
ATOM 2469 O O . ILE A 1 298 ? 42.148 0.333 -26.424 1.00 93.75 298 ILE A O 1
ATOM 2473 N N . ILE A 1 299 ? 44.029 0.179 -25.203 1.00 94.69 299 ILE A N 1
ATOM 2474 C CA . ILE A 1 299 ? 43.415 0.408 -23.891 1.00 94.69 299 ILE A CA 1
ATOM 2475 C C . ILE A 1 299 ? 44.064 1.650 -23.290 1.00 94.69 299 ILE A C 1
ATOM 2477 O O . ILE A 1 299 ? 45.277 1.688 -23.088 1.00 94.69 299 ILE A O 1
ATOM 2481 N N . LYS A 1 300 ? 43.260 2.669 -22.994 1.00 93.94 300 LYS A N 1
ATOM 2482 C CA . LYS A 1 300 ? 43.707 3.905 -22.361 1.00 93.94 300 LYS A CA 1
ATOM 2483 C C . LYS A 1 300 ? 43.321 3.928 -20.890 1.00 93.94 300 LYS A C 1
ATOM 2485 O O . LYS A 1 300 ? 42.180 3.620 -20.552 1.00 93.94 300 LYS A O 1
ATOM 2490 N N . LEU A 1 301 ? 44.242 4.353 -20.030 1.00 93.62 301 LEU A N 1
ATOM 2491 C CA . LEU A 1 301 ? 43.989 4.578 -18.605 1.00 93.62 301 LEU A CA 1
ATOM 2492 C C . LEU A 1 301 ? 44.226 6.048 -18.260 1.00 93.62 301 LEU A C 1
ATOM 2494 O O . LEU A 1 301 ? 45.199 6.657 -18.700 1.00 93.62 301 LEU A O 1
ATOM 2498 N N . SER A 1 302 ? 43.327 6.623 -17.467 1.00 93.19 302 SER A N 1
ATOM 2499 C CA . SER A 1 302 ? 43.405 8.020 -17.041 1.00 93.19 302 SER A CA 1
ATOM 2500 C C . SER A 1 302 ? 44.526 8.230 -16.026 1.00 93.19 302 SER A C 1
ATOM 2502 O O . SER A 1 302 ? 44.585 7.549 -15.002 1.00 93.19 302 SER A O 1
ATOM 2504 N N . ARG A 1 303 ? 45.345 9.269 -16.218 1.00 92.44 303 ARG A N 1
ATOM 2505 C CA . ARG A 1 303 ? 46.317 9.731 -15.211 1.00 92.44 303 ARG A CA 1
ATOM 2506 C C . ARG A 1 303 ? 45.671 9.954 -13.840 1.00 92.44 303 ARG A C 1
ATOM 2508 O O . ARG A 1 303 ? 46.285 9.717 -12.802 1.00 92.44 303 ARG A O 1
ATOM 2515 N N . GLY A 1 304 ? 44.402 10.374 -13.827 1.00 90.56 304 GLY A N 1
ATOM 2516 C CA . GLY A 1 304 ? 43.656 10.698 -12.613 1.00 90.56 304 GLY A CA 1
ATOM 2517 C C . GLY A 1 304 ? 43.441 9.534 -11.640 1.00 90.56 304 GLY A C 1
ATOM 2518 O O . GLY A 1 304 ? 43.122 9.810 -10.485 1.00 90.56 304 GLY A O 1
ATOM 2519 N N . ILE A 1 305 ? 43.615 8.282 -12.079 1.00 92.25 305 ILE A N 1
ATOM 2520 C CA . ILE A 1 305 ? 43.413 7.081 -11.251 1.00 92.25 305 ILE A CA 1
ATOM 2521 C C . ILE A 1 305 ? 44.714 6.369 -10.859 1.00 92.25 305 ILE A C 1
ATOM 2523 O O . ILE A 1 305 ? 44.662 5.413 -10.097 1.00 92.25 305 ILE A O 1
ATOM 2527 N N . LEU A 1 306 ? 45.887 6.837 -11.304 1.00 93.25 306 LEU A N 1
ATOM 2528 C CA . LEU A 1 306 ? 47.164 6.147 -11.044 1.00 93.25 306 LEU A CA 1
ATOM 2529 C C . LEU A 1 306 ? 47.547 6.064 -9.559 1.00 93.25 306 LEU A C 1
ATOM 2531 O O . LEU A 1 306 ? 48.361 5.233 -9.185 1.00 93.25 306 LEU A O 1
ATOM 2535 N N . LYS A 1 307 ? 46.972 6.919 -8.707 1.00 91.25 307 LYS A N 1
ATOM 2536 C CA . LYS A 1 307 ? 47.232 6.936 -7.256 1.00 91.25 307 LYS A CA 1
ATOM 2537 C C . LYS A 1 307 ? 46.240 6.094 -6.446 1.00 91.25 307 LYS A C 1
ATOM 2539 O O . LYS A 1 307 ? 46.340 6.062 -5.225 1.00 91.25 307 LYS A O 1
ATOM 2544 N N . ASP A 1 308 ? 45.255 5.490 -7.103 1.00 90.12 308 ASP A N 1
ATOM 2545 C CA . ASP A 1 308 ? 44.194 4.711 -6.472 1.00 90.12 308 ASP A CA 1
ATOM 2546 C C . ASP A 1 308 ? 44.174 3.304 -7.076 1.00 90.12 308 ASP A C 1
ATOM 2548 O O . ASP A 1 308 ? 43.554 3.071 -8.113 1.00 90.12 308 ASP A O 1
ATOM 2552 N N . GLU A 1 309 ? 44.853 2.365 -6.412 1.00 88.38 309 GLU A N 1
ATOM 2553 C CA . GLU A 1 309 ? 44.949 0.963 -6.837 1.00 88.38 309 GLU A CA 1
ATOM 2554 C C . GLU A 1 309 ? 43.576 0.322 -7.078 1.00 88.38 309 GLU A C 1
ATOM 2556 O O . GLU A 1 309 ? 43.418 -0.466 -8.012 1.00 88.38 309 GLU A O 1
ATOM 2561 N N . TYR A 1 310 ? 42.566 0.676 -6.271 1.00 89.31 310 TYR A N 1
ATOM 2562 C CA . TYR A 1 310 ? 41.215 0.138 -6.414 1.00 89.31 310 TYR A CA 1
ATOM 2563 C C . TYR A 1 310 ? 40.582 0.607 -7.725 1.00 89.31 310 TYR A C 1
ATOM 2565 O O . TYR A 1 310 ? 40.085 -0.207 -8.508 1.00 89.31 310 TYR A O 1
ATOM 2573 N N . SER A 1 311 ? 40.625 1.914 -7.994 1.00 89.25 311 SER A N 1
ATOM 2574 C CA . SER A 1 311 ? 40.117 2.466 -9.255 1.00 89.25 311 SER A CA 1
ATOM 2575 C C . SER A 1 311 ? 40.918 1.963 -10.455 1.00 89.25 311 SER A C 1
ATOM 2577 O O . SER A 1 311 ? 40.335 1.675 -11.502 1.00 89.25 311 SER A O 1
ATOM 2579 N N . LEU A 1 312 ? 42.233 1.816 -10.302 1.00 90.56 312 LEU A N 1
ATOM 2580 C CA . LEU A 1 312 ? 43.142 1.385 -11.356 1.00 90.56 312 LEU A CA 1
ATOM 2581 C C . LEU A 1 312 ? 42.908 -0.070 -11.764 1.00 90.56 312 LEU A C 1
ATOM 2583 O O . LEU A 1 312 ? 42.723 -0.340 -12.949 1.00 90.56 312 LEU A O 1
ATOM 2587 N N . LEU A 1 313 ? 42.818 -0.989 -10.798 1.00 89.62 313 LEU A N 1
ATOM 2588 C CA . LEU A 1 313 ? 42.536 -2.399 -11.068 1.00 89.62 313 LEU A CA 1
ATOM 2589 C C . LEU A 1 313 ? 41.138 -2.597 -11.655 1.00 89.62 313 LEU A C 1
ATOM 2591 O O . LEU A 1 313 ? 40.983 -3.331 -12.630 1.00 89.62 313 LEU A O 1
ATOM 2595 N N . ASN A 1 314 ? 40.127 -1.923 -11.098 1.00 89.75 314 ASN A N 1
ATOM 2596 C CA . ASN A 1 314 ? 38.759 -2.024 -11.603 1.00 89.75 314 ASN A CA 1
ATOM 2597 C C . ASN A 1 314 ? 38.650 -1.515 -13.040 1.00 89.75 314 ASN A C 1
ATOM 2599 O O . ASN A 1 314 ? 38.033 -2.176 -13.872 1.00 89.75 314 ASN A O 1
ATOM 2603 N N . THR A 1 315 ? 39.278 -0.375 -13.340 1.00 92.94 315 THR A N 1
ATOM 2604 C CA . THR A 1 315 ? 39.296 0.177 -14.700 1.00 92.94 315 THR A CA 1
ATOM 2605 C C . THR A 1 315 ? 40.043 -0.759 -15.645 1.00 92.94 315 THR A C 1
ATOM 2607 O O . THR A 1 315 ? 39.528 -1.096 -16.703 1.00 92.94 315 THR A O 1
ATOM 2610 N N . LEU A 1 316 ? 41.214 -1.263 -15.249 1.00 93.25 316 LEU A N 1
ATOM 2611 C CA . LEU A 1 316 ? 41.991 -2.198 -16.060 1.00 93.25 316 LEU A CA 1
ATOM 2612 C C . LEU A 1 316 ? 41.186 -3.460 -16.419 1.00 93.25 316 LEU A C 1
ATOM 2614 O O . LEU A 1 316 ? 41.113 -3.833 -17.587 1.00 93.25 316 LEU A O 1
ATOM 2618 N N . VAL A 1 317 ? 40.544 -4.094 -15.434 1.00 92.00 317 VAL A N 1
ATOM 2619 C CA . VAL A 1 317 ? 39.694 -5.279 -15.644 1.00 92.00 317 VAL A CA 1
ATOM 2620 C C . VAL A 1 317 ? 38.506 -4.951 -16.553 1.00 92.00 317 VAL A C 1
ATOM 2622 O O . VAL A 1 317 ? 38.186 -5.738 -17.444 1.00 92.00 317 VAL A O 1
ATOM 2625 N N . HIS A 1 318 ? 37.875 -3.792 -16.356 1.00 93.62 318 HIS A N 1
ATOM 2626 C CA . HIS A 1 318 ? 36.751 -3.318 -17.162 1.00 93.62 318 HIS A CA 1
ATOM 2627 C C . HIS A 1 318 ? 37.140 -3.155 -18.641 1.00 93.62 318 HIS A C 1
ATOM 2629 O O . HIS A 1 318 ? 36.497 -3.738 -19.517 1.00 93.62 318 HIS A O 1
ATOM 2635 N N . GLU A 1 319 ? 38.241 -2.454 -18.924 1.00 94.12 319 GLU A N 1
ATOM 2636 C CA . GLU A 1 319 ? 38.702 -2.236 -20.300 1.00 94.12 319 GLU A CA 1
ATOM 2637 C C . GLU A 1 319 ? 39.189 -3.531 -20.966 1.00 94.12 319 GLU A C 1
ATOM 2639 O O . GLU A 1 319 ? 38.931 -3.765 -22.148 1.00 94.12 319 GLU A O 1
ATOM 2644 N N . ILE A 1 320 ? 39.831 -4.431 -20.214 1.00 92.75 320 ILE A N 1
ATOM 2645 C CA . ILE A 1 320 ? 40.211 -5.752 -20.729 1.00 92.75 320 ILE A CA 1
ATOM 2646 C C . ILE A 1 320 ? 38.964 -6.596 -21.066 1.00 92.75 320 ILE A C 1
ATOM 2648 O O . ILE A 1 320 ? 38.945 -7.320 -22.068 1.00 92.75 320 ILE A O 1
ATOM 2652 N N . CYS A 1 321 ? 37.879 -6.479 -20.294 1.00 91.38 321 CYS A N 1
ATOM 2653 C CA . CYS A 1 321 ? 36.612 -7.135 -20.626 1.00 91.38 321 CYS A CA 1
ATOM 2654 C C . CYS A 1 321 ? 36.025 -6.608 -21.940 1.00 91.38 321 CYS A C 1
ATOM 2656 O O . CYS A 1 321 ? 35.531 -7.404 -22.747 1.00 91.38 321 CYS A O 1
ATOM 2658 N N . HIS A 1 322 ? 36.104 -5.301 -22.204 1.00 91.56 322 HIS A N 1
ATOM 2659 C CA . HIS A 1 322 ? 35.730 -4.754 -23.510 1.00 91.56 322 HIS A CA 1
ATOM 2660 C C . HIS A 1 322 ? 36.589 -5.338 -24.633 1.00 91.56 322 HIS A C 1
ATOM 2662 O O . HIS A 1 322 ? 36.039 -5.862 -25.605 1.00 91.56 322 HIS A O 1
ATOM 2668 N N . ALA A 1 323 ? 37.911 -5.331 -24.462 1.00 91.19 323 ALA A N 1
ATOM 2669 C CA . ALA A 1 323 ? 38.876 -5.837 -25.435 1.00 91.19 323 ALA A CA 1
ATOM 2670 C C . ALA A 1 323 ? 38.675 -7.317 -25.800 1.00 91.19 323 ALA A C 1
ATOM 2672 O O . ALA A 1 323 ? 38.781 -7.692 -26.968 1.00 91.19 323 ALA A O 1
ATOM 2673 N N . THR A 1 324 ? 38.340 -8.164 -24.825 1.00 89.38 324 THR A N 1
ATOM 2674 C CA . THR A 1 324 ? 38.203 -9.617 -25.040 1.00 89.38 324 THR A CA 1
ATOM 2675 C C . THR A 1 324 ? 36.815 -10.043 -25.499 1.00 89.38 324 THR A C 1
ATOM 2677 O O . THR A 1 324 ? 36.677 -10.988 -26.275 1.00 89.38 324 THR A O 1
ATOM 2680 N N . THR A 1 325 ? 35.761 -9.354 -25.055 1.00 87.88 325 THR A N 1
ATOM 2681 C CA . THR A 1 325 ? 34.376 -9.747 -25.369 1.00 87.88 325 THR A CA 1
ATOM 2682 C C . THR A 1 325 ? 33.777 -8.981 -26.545 1.00 87.88 325 THR A C 1
ATOM 2684 O O . THR A 1 325 ? 32.758 -9.408 -27.108 1.00 87.88 325 THR A O 1
ATOM 2687 N N . ASN A 1 326 ? 34.374 -7.837 -26.899 1.00 86.06 326 ASN A N 1
ATOM 2688 C CA . ASN A 1 326 ? 33.809 -6.827 -27.794 1.00 86.06 326 ASN A CA 1
ATOM 2689 C C . ASN A 1 326 ? 32.360 -6.442 -27.404 1.00 86.06 326 ASN A C 1
ATOM 2691 O O . ASN A 1 326 ? 31.502 -6.181 -28.253 1.00 86.06 326 ASN A O 1
ATOM 2695 N N . GLY A 1 327 ? 32.044 -6.530 -26.106 1.00 81.31 327 GLY A N 1
ATOM 2696 C CA . GLY 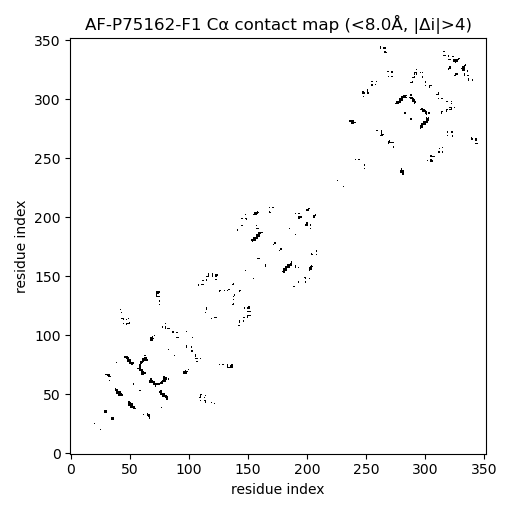A 1 327 ? 30.740 -6.227 -25.525 1.00 81.31 327 GLY A CA 1
ATOM 2697 C C . GLY A 1 327 ? 30.700 -4.807 -24.971 1.00 81.31 327 GLY A C 1
ATOM 2698 O O . GLY A 1 327 ? 31.674 -4.343 -24.395 1.00 81.31 327 GLY A O 1
ATOM 2699 N N . ARG A 1 328 ? 29.557 -4.129 -25.120 1.00 83.00 328 ARG A N 1
ATOM 2700 C CA . ARG A 1 328 ? 29.288 -2.835 -24.464 1.00 83.00 328 ARG A CA 1
ATOM 2701 C C . ARG A 1 328 ? 28.822 -3.046 -23.021 1.00 83.00 328 ARG A C 1
ATOM 2703 O O . ARG A 1 328 ? 28.332 -4.135 -22.704 1.00 83.00 328 ARG A O 1
ATOM 2710 N N . ASP A 1 329 ? 28.873 -1.994 -22.210 1.00 80.88 329 ASP A N 1
ATOM 2711 C CA . ASP A 1 329 ? 28.343 -1.984 -20.841 1.00 80.88 329 ASP A CA 1
ATOM 2712 C C . ASP A 1 329 ? 26.926 -2.552 -20.744 1.00 80.88 329 ASP A C 1
ATOM 2714 O O . ASP A 1 329 ? 26.063 -2.294 -21.593 1.00 80.88 329 ASP A O 1
ATOM 2718 N N . GLY A 1 330 ? 26.691 -3.352 -19.701 1.00 74.25 330 GLY A N 1
ATOM 2719 C CA . GLY A 1 330 ? 25.395 -3.966 -19.412 1.00 74.25 330 GLY A CA 1
ATOM 2720 C C . GLY A 1 330 ? 24.937 -5.008 -20.440 1.00 74.25 330 GLY A C 1
ATOM 2721 O O . GLY A 1 330 ? 23.773 -5.420 -20.435 1.00 74.25 330 GLY A O 1
ATOM 2722 N N . THR A 1 331 ? 25.808 -5.439 -21.361 1.00 79.38 331 THR A N 1
ATOM 2723 C CA . THR A 1 331 ? 25.494 -6.531 -22.294 1.00 79.38 331 THR A CA 1
ATOM 2724 C C . THR A 1 331 ? 25.904 -7.883 -21.722 1.00 79.38 331 THR A C 1
ATOM 2726 O O . THR A 1 331 ? 26.935 -8.006 -21.074 1.00 79.38 331 THR A O 1
ATOM 2729 N N . LYS A 1 332 ? 25.163 -8.954 -22.051 1.00 81.06 332 LYS A N 1
ATOM 2730 C CA . LYS A 1 332 ? 25.503 -10.325 -21.609 1.00 81.06 332 LYS A CA 1
ATOM 2731 C C . LYS A 1 332 ? 26.938 -10.746 -21.947 1.00 81.06 332 LYS A C 1
ATOM 2733 O O . LYS A 1 332 ? 27.507 -11.557 -21.231 1.00 81.06 332 LYS A O 1
ATOM 2738 N N . LYS A 1 333 ? 27.499 -10.241 -23.054 1.00 84.06 333 LYS A N 1
ATOM 2739 C CA . LYS A 1 333 ? 28.894 -10.506 -23.434 1.00 84.06 333 LYS A CA 1
ATOM 2740 C C . LYS A 1 333 ? 29.861 -9.888 -22.427 1.00 84.06 333 LYS A C 1
ATOM 2742 O O . LYS A 1 333 ? 30.747 -10.587 -21.957 1.00 84.06 333 LYS A O 1
ATOM 2747 N N . PHE A 1 334 ? 29.635 -8.624 -22.081 1.00 85.94 334 PHE A N 1
ATOM 2748 C CA . PHE A 1 334 ? 30.431 -7.892 -21.105 1.00 85.94 334 PHE A CA 1
ATOM 2749 C C . PHE A 1 334 ? 30.317 -8.500 -19.698 1.00 85.94 334 PHE A C 1
ATOM 2751 O O . PHE A 1 334 ? 31.331 -8.859 -19.109 1.00 85.94 334 PHE A O 1
ATOM 2758 N N . GLU A 1 335 ? 29.091 -8.745 -19.217 1.00 86.31 335 GLU A N 1
ATOM 2759 C CA . GLU A 1 335 ? 28.850 -9.369 -17.903 1.00 86.31 335 GLU A CA 1
ATOM 2760 C C . GLU A 1 335 ? 29.500 -10.754 -17.790 1.00 86.31 335 GLU A C 1
ATOM 2762 O O . GLU A 1 335 ? 30.017 -11.132 -16.740 1.00 86.31 335 GLU A O 1
ATOM 2767 N N . ARG A 1 336 ? 29.512 -11.522 -18.888 1.00 85.50 336 ARG A N 1
ATOM 2768 C CA . ARG A 1 336 ? 30.207 -12.809 -18.938 1.00 85.50 336 ARG A CA 1
ATOM 2769 C C . ARG A 1 336 ? 31.724 -12.643 -18.845 1.00 85.50 336 ARG A C 1
ATOM 2771 O O . ARG A 1 336 ? 32.336 -13.395 -18.102 1.00 85.50 336 ARG A O 1
ATOM 2778 N N . GLY A 1 337 ? 32.306 -11.658 -19.531 1.00 86.12 337 GLY A N 1
ATOM 2779 C CA . GLY A 1 337 ? 33.735 -11.346 -19.410 1.00 86.12 337 GLY A CA 1
ATOM 2780 C C . GLY A 1 337 ? 34.140 -11.006 -17.975 1.00 86.12 337 GLY A C 1
ATOM 2781 O O . GLY A 1 337 ? 35.101 -11.574 -17.464 1.00 86.12 337 GLY A O 1
ATOM 2782 N N . LEU A 1 338 ? 33.350 -10.167 -17.294 1.00 87.31 338 LEU A N 1
ATOM 2783 C CA . LEU A 1 338 ? 33.555 -9.869 -15.872 1.00 87.31 338 LEU A CA 1
ATOM 2784 C C . LEU A 1 338 ? 33.410 -11.121 -15.001 1.00 87.31 338 LEU A C 1
ATOM 2786 O O . LEU A 1 338 ? 34.226 -11.367 -14.114 1.00 87.31 338 LEU A O 1
ATOM 2790 N N . THR A 1 339 ? 32.392 -11.939 -15.278 1.00 85.62 339 THR A N 1
ATOM 2791 C CA . THR A 1 339 ? 32.146 -13.179 -14.532 1.00 85.62 339 THR A CA 1
ATOM 2792 C C . THR A 1 339 ? 33.317 -14.153 -14.644 1.00 85.62 339 THR A C 1
ATOM 2794 O O . THR A 1 339 ? 33.752 -14.714 -13.637 1.00 85.62 339 THR A O 1
ATOM 2797 N N . ASP A 1 340 ? 33.861 -14.314 -15.850 1.00 84.19 340 ASP A N 1
ATOM 2798 C CA . ASP A 1 340 ? 34.999 -15.190 -16.126 1.00 84.19 340 ASP A CA 1
ATOM 2799 C C . ASP A 1 340 ? 36.293 -14.674 -15.453 1.00 84.19 340 ASP A C 1
ATOM 2801 O O . ASP A 1 340 ? 37.173 -15.470 -15.116 1.00 84.19 340 ASP A O 1
ATOM 2805 N N . ALA A 1 341 ? 36.383 -13.367 -15.170 1.00 84.88 341 ALA A N 1
ATOM 2806 C CA . ALA A 1 341 ? 37.505 -12.749 -14.464 1.00 84.88 341 ALA A CA 1
ATOM 2807 C C . ALA A 1 341 ? 37.431 -12.869 -12.927 1.00 84.88 341 ALA A C 1
ATOM 2809 O O . ALA A 1 341 ? 38.479 -12.885 -12.277 1.00 84.88 341 ALA A O 1
ATOM 2810 N N . PHE A 1 342 ? 36.239 -12.995 -12.319 1.00 84.25 342 PHE A N 1
ATOM 2811 C CA . PHE A 1 342 ? 36.088 -12.970 -10.851 1.00 84.25 342 PHE A CA 1
ATOM 2812 C C . PHE A 1 342 ? 36.904 -14.045 -10.127 1.00 84.25 342 PHE A C 1
ATOM 2814 O O . PHE A 1 342 ? 37.638 -13.738 -9.189 1.00 84.25 342 PHE A O 1
ATOM 2821 N N . HIS A 1 343 ? 36.774 -15.311 -10.530 1.00 79.88 343 HIS A N 1
ATOM 2822 C CA . HIS A 1 343 ? 37.465 -16.406 -9.844 1.00 79.88 343 HIS A CA 1
ATOM 2823 C C . HIS A 1 343 ? 39.002 -16.292 -9.958 1.00 79.88 343 HIS A C 1
ATOM 2825 O O . HIS A 1 343 ? 39.682 -16.416 -8.935 1.00 79.88 343 HIS A O 1
ATOM 2831 N N . PRO A 1 344 ? 39.574 -16.011 -11.144 1.00 78.38 344 PRO A N 1
ATOM 2832 C CA . PRO A 1 344 ? 40.995 -15.702 -11.269 1.00 78.38 344 PRO A CA 1
ATOM 2833 C C . PRO A 1 344 ? 41.468 -14.517 -10.413 1.00 78.38 344 PRO A C 1
ATOM 2835 O O . PRO A 1 344 ? 42.488 -14.637 -9.735 1.00 78.38 344 PRO A O 1
ATOM 2838 N N . LEU A 1 345 ? 40.714 -13.410 -10.387 1.00 81.19 345 LEU A N 1
ATOM 2839 C CA . LEU A 1 345 ? 41.022 -12.230 -9.568 1.00 81.19 345 LEU A CA 1
ATOM 2840 C C . LEU A 1 345 ? 41.063 -12.567 -8.071 1.00 81.19 345 LEU A C 1
ATOM 2842 O O . LEU A 1 345 ? 41.989 -12.162 -7.370 1.00 81.19 345 LEU A O 1
ATOM 2846 N N . PHE A 1 346 ? 40.110 -13.373 -7.591 1.00 77.31 346 PHE A N 1
ATOM 2847 C CA . PHE A 1 346 ? 40.101 -13.865 -6.210 1.00 77.31 346 PHE A CA 1
ATOM 2848 C C . PHE A 1 346 ? 41.350 -14.686 -5.869 1.00 77.31 346 PHE A C 1
ATOM 2850 O O . PHE A 1 346 ? 41.890 -14.553 -4.771 1.00 77.31 346 PHE A O 1
ATOM 2857 N N . LYS A 1 347 ? 41.830 -15.521 -6.799 1.00 73.94 347 LYS A N 1
ATOM 2858 C CA . LYS A 1 347 ? 43.057 -16.306 -6.596 1.00 73.94 347 LYS A CA 1
ATOM 2859 C C . LYS A 1 347 ? 44.319 -15.449 -6.601 1.00 73.94 347 LYS A C 1
ATOM 2861 O O . LYS A 1 347 ? 45.224 -15.735 -5.822 1.00 73.94 347 LYS A O 1
ATOM 2866 N N . LEU A 1 348 ? 44.368 -14.400 -7.423 1.00 67.94 348 LEU A N 1
ATOM 2867 C CA . LEU A 1 348 ? 45.496 -13.465 -7.463 1.00 67.94 348 LEU A CA 1
ATOM 2868 C C . LEU A 1 348 ? 45.749 -12.834 -6.080 1.00 67.94 348 LEU A C 1
ATOM 2870 O O . LEU A 1 348 ? 46.894 -12.696 -5.657 1.00 67.94 348 LEU A O 1
ATOM 2874 N N . GLY A 1 349 ? 44.675 -12.523 -5.345 1.00 61.47 349 GLY A N 1
ATOM 2875 C CA . GLY A 1 349 ? 44.743 -11.968 -3.991 1.00 61.47 349 GLY A CA 1
ATOM 2876 C C . GLY A 1 349 ? 45.241 -12.935 -2.908 1.00 61.47 349 GLY A C 1
ATOM 2877 O O . GLY A 1 349 ? 45.642 -12.471 -1.847 1.00 61.47 349 GLY A O 1
ATOM 2878 N N . GLN A 1 350 ? 45.240 -14.251 -3.156 1.00 56.16 350 GLN A N 1
ATOM 2879 C CA . GLN A 1 350 ? 45.729 -15.269 -2.210 1.00 56.16 350 GLN A CA 1
ATOM 2880 C C . GLN A 1 350 ? 47.177 -15.713 -2.473 1.00 56.16 350 GLN A C 1
ATOM 2882 O O . GLN A 1 350 ? 47.707 -16.519 -1.715 1.00 56.16 350 GLN A O 1
ATOM 2887 N N . SER A 1 351 ? 47.812 -15.235 -3.551 1.00 45.94 351 SER A N 1
ATOM 2888 C CA . SER A 1 351 ? 49.201 -15.584 -3.888 1.00 45.94 351 SER A CA 1
ATOM 2889 C C . SER A 1 351 ? 50.252 -14.673 -3.223 1.00 45.94 351 SER A C 1
ATOM 2891 O O . SER A 1 351 ? 51.433 -14.774 -3.562 1.00 45.94 351 SER A O 1
ATOM 2893 N N . LYS A 1 352 ? 49.844 -13.797 -2.298 1.00 40.56 352 LYS A N 1
ATOM 2894 C CA . LYS A 1 352 ? 50.725 -13.147 -1.315 1.00 40.56 352 LYS A CA 1
ATOM 2895 C C . LYS A 1 352 ? 50.542 -13.844 0.023 1.00 40.56 352 LYS A C 1
ATOM 2897 O O . LYS A 1 352 ? 51.569 -14.043 0.705 1.00 40.56 352 LYS A O 1
#